Protein AF-A0A9D5ZH51-F1 (afdb_monomer)

Structure (mmCIF, N/CA/C/O backbone):
data_AF-A0A9D5ZH51-F1
#
_entry.id   AF-A0A9D5ZH51-F1
#
loop_
_atom_site.group_PDB
_atom_site.id
_atom_site.typ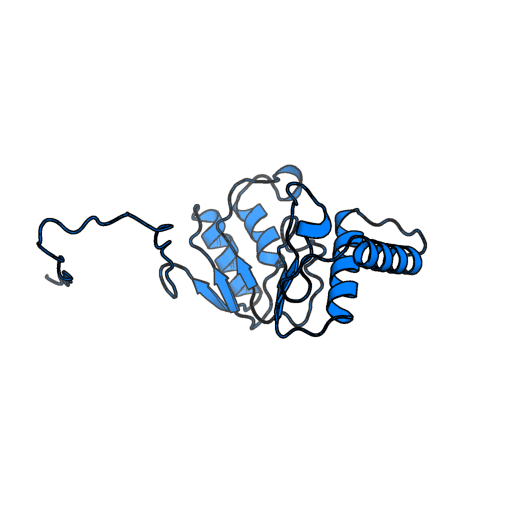e_symbol
_atom_site.label_atom_id
_atom_site.label_alt_id
_atom_site.label_comp_id
_atom_site.label_asym_id
_atom_site.label_entity_id
_atom_site.label_seq_id
_atom_site.pdbx_PDB_ins_code
_atom_site.Cartn_x
_atom_site.Cartn_y
_atom_site.Cartn_z
_atom_site.occupancy
_atom_site.B_iso_or_equiv
_atom_site.auth_seq_id
_atom_site.auth_comp_id
_atom_site.auth_asym_id
_atom_site.auth_atom_id
_atom_site.pdbx_PDB_model_num
ATOM 1 N N . LYS A 1 1 ? -20.151 -1.873 -1.556 1.00 90.62 1 LYS A N 1
ATOM 2 C CA . LYS A 1 1 ? -19.576 -1.154 -0.397 1.00 90.62 1 LYS A CA 1
ATOM 3 C C . LYS A 1 1 ? -18.064 -1.306 -0.439 1.00 90.62 1 LYS A C 1
ATOM 5 O O . LYS A 1 1 ? -17.601 -2.419 -0.639 1.00 90.62 1 LYS A O 1
ATOM 10 N N . VAL A 1 2 ? -17.312 -0.213 -0.293 1.00 96.62 2 VAL A N 1
ATOM 11 C CA . VAL A 1 2 ? -15.845 -0.222 -0.433 1.00 96.62 2 VAL A CA 1
ATOM 12 C C . VAL A 1 2 ? -15.197 0.451 0.772 1.00 96.62 2 VAL A C 1
ATOM 14 O O . VAL A 1 2 ? -15.629 1.531 1.185 1.00 96.62 2 VAL A O 1
ATOM 17 N N . HIS A 1 3 ? -14.172 -0.192 1.317 1.00 98.31 3 HIS A N 1
ATOM 18 C CA . HIS A 1 3 ? -13.245 0.396 2.273 1.00 98.31 3 HIS A CA 1
ATOM 19 C C . HIS A 1 3 ? -12.046 0.996 1.562 1.00 98.31 3 HIS A C 1
ATOM 21 O O . HIS A 1 3 ? -11.588 0.460 0.555 1.00 98.31 3 HIS A O 1
ATOM 27 N N . VAL A 1 4 ? -11.536 2.101 2.095 1.00 98.44 4 VAL A N 1
ATOM 28 C CA . VAL A 1 4 ? -10.349 2.759 1.551 1.00 98.44 4 VAL A CA 1
ATOM 29 C C . VAL A 1 4 ? -9.423 3.129 2.697 1.00 98.44 4 VAL A C 1
ATOM 31 O O . VAL A 1 4 ? -9.873 3.736 3.672 1.00 98.44 4 VAL A O 1
ATOM 34 N N . TYR A 1 5 ? -8.153 2.760 2.562 1.00 98.50 5 TYR A N 1
ATOM 35 C CA . TYR A 1 5 ? -7.058 3.251 3.384 1.00 98.50 5 TYR A CA 1
ATOM 36 C C . TYR A 1 5 ? -6.097 4.055 2.508 1.00 98.50 5 TYR A C 1
ATOM 38 O O . TYR A 1 5 ? -5.579 3.514 1.532 1.00 98.50 5 TYR A O 1
ATOM 46 N N . THR A 1 6 ? -5.906 5.334 2.830 1.00 97.25 6 THR A N 1
ATOM 47 C CA . THR A 1 6 ? -5.075 6.283 2.068 1.00 97.25 6 THR A CA 1
ATOM 48 C C . THR A 1 6 ? -4.144 7.075 2.975 1.00 97.25 6 THR A C 1
ATOM 50 O O . THR A 1 6 ? -4.416 7.248 4.168 1.00 97.25 6 THR A O 1
ATOM 53 N N . SER A 1 7 ? -3.056 7.608 2.423 1.00 94.00 7 SER A N 1
ATOM 54 C CA . SER A 1 7 ? -2.131 8.471 3.158 1.00 94.00 7 SER A CA 1
ATOM 55 C C . SER A 1 7 ? -1.363 9.442 2.247 1.00 94.00 7 SER A C 1
ATOM 57 O O . SER A 1 7 ? -1.106 9.103 1.103 1.00 94.00 7 SER A O 1
ATOM 59 N N . PRO A 1 8 ? -0.931 10.621 2.743 1.00 94.88 8 PRO A N 1
ATOM 60 C CA . PRO A 1 8 ? -1.254 11.205 4.044 1.00 94.88 8 PRO A CA 1
ATOM 61 C C . PRO A 1 8 ? -2.701 11.737 4.090 1.00 94.88 8 PRO A C 1
ATOM 63 O O . PRO A 1 8 ? -3.525 11.444 3.231 1.00 94.88 8 PRO A O 1
ATOM 66 N N . HIS A 1 9 ? -3.028 12.489 5.139 1.00 95.88 9 HIS A N 1
ATOM 67 C CA . HIS A 1 9 ? -4.254 13.290 5.220 1.00 95.88 9 HIS A CA 1
ATOM 68 C C . HIS A 1 9 ? -3.900 14.769 5.081 1.00 95.88 9 HIS A C 1
ATOM 70 O O . HIS A 1 9 ? -2.755 15.148 5.338 1.00 95.88 9 HIS A O 1
ATOM 76 N N . LEU A 1 10 ? -4.880 15.594 4.713 1.00 96.62 10 LEU A N 1
ATOM 77 C CA . LEU A 1 10 ? -4.705 17.038 4.575 1.00 96.62 10 LEU A CA 1
ATOM 78 C C . LEU A 1 10 ? -5.092 17.791 5.847 1.00 96.62 10 LEU A C 1
ATOM 80 O O . LEU A 1 10 ? -4.327 18.638 6.300 1.00 96.62 10 LEU A O 1
ATOM 84 N N . VAL A 1 11 ? -6.267 17.506 6.420 1.00 96.56 11 VAL A N 1
ATOM 85 C CA . VAL A 1 11 ? -6.798 18.266 7.567 1.00 96.56 11 VAL A CA 1
ATOM 86 C C . VAL A 1 11 ? -7.091 17.359 8.752 1.00 96.56 11 VAL A C 1
ATOM 88 O O . VAL A 1 11 ? -6.652 17.625 9.868 1.00 96.56 11 VAL A O 1
ATOM 91 N N . ARG A 1 12 ? -7.841 16.280 8.531 1.00 96.94 12 ARG A N 1
ATOM 92 C CA . ARG A 1 12 ? -8.277 15.352 9.575 1.00 96.94 12 ARG A CA 1
ATOM 93 C C . ARG A 1 12 ? -7.651 13.991 9.369 1.00 96.94 12 ARG A C 1
ATOM 95 O O . ARG A 1 12 ? -7.731 13.430 8.282 1.00 96.94 12 ARG A O 1
ATOM 102 N N . PHE A 1 13 ? -7.133 13.400 10.441 1.00 97.31 13 PHE A N 1
ATOM 103 C CA . PHE A 1 13 ? -6.570 12.052 10.388 1.00 97.31 13 PHE A CA 1
ATOM 104 C C . PHE A 1 13 ? -7.563 11.015 9.830 1.00 97.31 13 PHE A C 1
ATOM 106 O O . PHE A 1 13 ? -7.177 10.120 9.083 1.00 97.31 13 PHE A O 1
ATOM 113 N N . ASN A 1 14 ? -8.857 11.180 10.119 1.00 98.06 14 ASN A N 1
ATOM 114 C CA . ASN A 1 14 ? -9.940 10.320 9.640 1.00 98.06 14 ASN A CA 1
ATOM 115 C C . ASN A 1 14 ? -9.998 10.206 8.111 1.00 98.06 14 ASN A C 1
ATOM 117 O O . ASN A 1 14 ? -10.503 9.207 7.611 1.00 98.06 14 ASN A O 1
ATOM 121 N N . GLU A 1 15 ? -9.478 11.193 7.367 1.00 97.94 15 GLU A N 1
ATOM 122 C CA . GLU A 1 15 ? -9.383 11.151 5.899 1.00 97.94 15 GLU A CA 1
ATOM 123 C C . GLU A 1 15 ? -8.667 9.897 5.397 1.00 97.94 15 GLU A C 1
ATOM 125 O O . GLU A 1 15 ? -8.978 9.422 4.306 1.00 97.94 15 GLU A O 1
ATOM 130 N N . ARG A 1 16 ? -7.764 9.335 6.211 1.00 98.31 16 ARG A N 1
ATOM 131 C CA . ARG A 1 16 ? -7.037 8.108 5.895 1.00 98.31 16 ARG A CA 1
ATOM 132 C C . ARG A 1 16 ? -7.923 6.869 5.833 1.00 98.31 16 ARG A C 1
ATOM 134 O O . ARG A 1 16 ? -7.531 5.915 5.182 1.00 98.31 16 ARG A O 1
ATOM 141 N N . ILE A 1 17 ? -9.067 6.831 6.522 1.00 98.62 17 ILE A N 1
ATOM 142 C CA . ILE A 1 17 ? -9.855 5.601 6.702 1.00 98.62 17 ILE A CA 1
ATOM 143 C C . ILE A 1 17 ? -11.312 5.853 6.317 1.00 98.62 17 ILE A C 1
ATOM 145 O O . ILE A 1 17 ? -12.046 6.577 6.996 1.00 98.62 17 ILE A O 1
ATOM 149 N N . ARG A 1 18 ? -11.762 5.184 5.250 1.00 98.44 18 ARG A N 1
ATOM 150 C CA . ARG A 1 18 ? -13.167 5.169 4.831 1.00 98.44 18 ARG A CA 1
ATOM 151 C C . ARG A 1 18 ? -13.824 3.824 5.118 1.00 98.44 18 ARG A C 1
ATOM 153 O O . ARG A 1 18 ? -13.468 2.797 4.537 1.00 98.44 18 ARG A O 1
ATOM 160 N N . LEU A 1 19 ? -14.849 3.844 5.959 1.00 97.88 19 LEU A N 1
ATOM 161 C CA . LEU A 1 19 ? -15.751 2.736 6.233 1.00 97.88 19 LEU A CA 1
ATOM 162 C C . LEU A 1 19 ? -16.954 2.785 5.285 1.00 97.88 19 LEU A C 1
ATOM 164 O O . LEU A 1 19 ? -17.798 3.668 5.395 1.00 97.88 19 LEU A O 1
ATOM 168 N N . ALA A 1 20 ? -17.014 1.860 4.319 1.00 94.62 20 ALA A N 1
ATOM 169 C CA . ALA A 1 20 ? -18.084 1.782 3.324 1.00 94.62 20 ALA A CA 1
ATOM 170 C C . ALA A 1 20 ? -18.413 3.152 2.683 1.00 94.62 20 ALA A C 1
ATOM 172 O O . ALA A 1 20 ? -19.574 3.536 2.598 1.00 94.62 20 ALA A O 1
ATOM 173 N N . ALA A 1 21 ? -17.373 3.859 2.220 1.00 91.00 21 ALA A N 1
ATOM 174 C CA . ALA A 1 21 ? -17.381 5.220 1.655 1.00 91.00 21 ALA A CA 1
ATOM 175 C C . ALA A 1 21 ? -17.512 6.412 2.633 1.00 91.00 21 ALA A C 1
ATOM 177 O O . ALA A 1 21 ? -17.289 7.553 2.216 1.00 91.00 21 ALA A O 1
ATOM 178 N N . HIS A 1 22 ? -17.764 6.189 3.923 1.00 95.56 22 HIS A N 1
ATOM 179 C CA . HIS A 1 22 ? -17.831 7.249 4.938 1.00 95.56 22 HIS A CA 1
ATOM 180 C C . HIS A 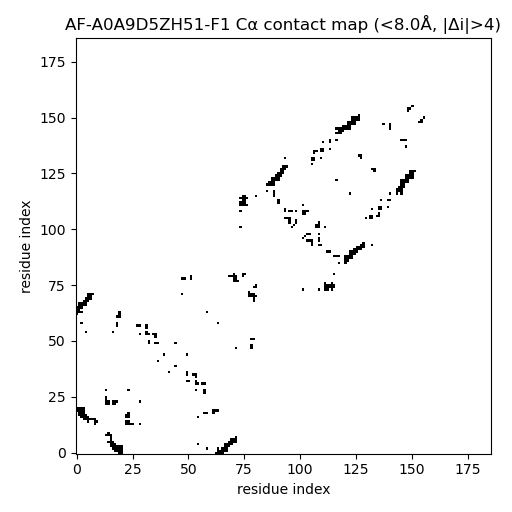1 22 ? -16.528 7.352 5.728 1.00 95.56 22 HIS A C 1
ATOM 182 O O . HIS A 1 22 ? -15.874 6.344 5.954 1.00 95.56 22 HIS A O 1
ATOM 188 N N . LEU A 1 23 ? -16.129 8.554 6.150 1.00 97.94 23 LEU A N 1
ATOM 189 C CA . LEU A 1 23 ? -14.971 8.696 7.041 1.00 97.94 23 LEU A CA 1
ATOM 190 C C . LEU A 1 23 ? -15.255 7.999 8.376 1.00 97.94 23 LEU A C 1
ATOM 192 O O . LEU A 1 23 ? -16.361 8.134 8.901 1.00 97.94 23 LEU A O 1
ATOM 196 N N . ILE A 1 24 ? -14.259 7.301 8.927 1.00 98.38 24 ILE A N 1
ATOM 197 C CA . ILE A 1 24 ? -14.332 6.793 10.302 1.00 98.38 24 ILE A CA 1
ATOM 198 C C . ILE A 1 24 ? -14.581 7.962 11.267 1.00 98.38 24 ILE A C 1
ATOM 200 O O . ILE A 1 24 ? -14.005 9.038 11.092 1.00 98.38 24 ILE A O 1
ATOM 204 N N . SER A 1 25 ? -15.436 7.797 12.276 1.00 98.31 25 SER A N 1
ATOM 205 C CA . SER A 1 25 ? -15.613 8.832 13.303 1.00 98.31 25 SER A CA 1
ATOM 206 C C . SER A 1 25 ? -14.434 8.868 14.280 1.00 98.31 25 SER A C 1
ATOM 208 O O . SER A 1 25 ? -13.698 7.892 14.420 1.00 98.31 25 SER A O 1
ATOM 210 N N . ASP A 1 26 ? -14.257 9.983 14.993 1.00 98.31 26 ASP A N 1
ATOM 211 C CA . ASP A 1 26 ? -13.190 10.109 15.998 1.00 98.31 26 ASP A CA 1
ATOM 212 C C . ASP A 1 26 ? -13.353 9.061 17.116 1.00 98.31 26 ASP A C 1
ATOM 214 O O . ASP A 1 26 ? -12.373 8.475 17.572 1.00 98.31 26 ASP A O 1
ATOM 218 N N . GLY A 1 27 ? -14.599 8.772 17.510 1.00 98.44 27 GLY A N 1
ATOM 219 C CA . GLY A 1 27 ? -14.911 7.759 18.519 1.00 98.44 27 GLY A CA 1
ATOM 220 C C . GLY A 1 27 ? -14.570 6.338 18.066 1.00 98.44 27 GLY A C 1
ATOM 221 O O . GLY A 1 27 ? -13.947 5.590 18.817 1.00 98.44 27 GLY A O 1
ATOM 222 N N . GLU A 1 28 ? -14.929 5.969 16.833 1.00 98.12 28 GLU A N 1
ATOM 223 C CA . GLU A 1 28 ? -14.577 4.660 16.266 1.00 98.12 28 GLU A CA 1
ATOM 224 C C . GLU A 1 28 ? -13.067 4.505 16.096 1.00 98.12 28 GLU A C 1
ATOM 226 O O . GLU A 1 28 ? -12.513 3.470 16.463 1.00 98.12 28 GLU A O 1
ATOM 231 N N . LEU A 1 29 ? -12.397 5.537 15.579 1.00 98.38 29 LEU A N 1
ATOM 232 C CA . LEU A 1 29 ? -10.950 5.540 15.404 1.00 98.38 29 LEU A CA 1
ATOM 233 C C . LEU A 1 29 ? -10.233 5.353 16.742 1.00 98.38 29 LEU A C 1
ATOM 235 O O . LEU A 1 29 ? -9.379 4.474 16.853 1.00 98.38 29 LEU A O 1
ATOM 239 N N . ASN A 1 30 ? -10.608 6.135 17.757 1.00 98.44 30 ASN A N 1
ATOM 240 C CA . ASN A 1 30 ? -10.030 6.021 19.091 1.00 98.44 30 ASN A CA 1
ATOM 241 C C . ASN A 1 30 ? -10.244 4.614 19.665 1.00 98.44 30 ASN A C 1
ATOM 243 O O . ASN A 1 30 ? -9.308 4.004 20.167 1.00 98.44 30 ASN A O 1
ATOM 247 N N . ALA A 1 31 ? -11.447 4.053 19.513 1.00 98.62 31 ALA A N 1
ATOM 248 C CA . ALA A 1 31 ? -11.736 2.699 19.971 1.00 98.62 31 ALA A CA 1
ATOM 249 C C . ALA A 1 31 ? -10.874 1.629 19.272 1.00 98.62 31 ALA A C 1
ATOM 251 O O . ALA A 1 31 ? -10.465 0.665 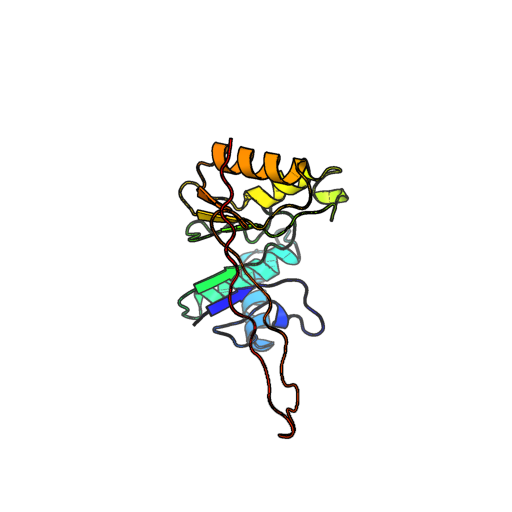19.922 1.00 98.62 31 ALA A O 1
ATOM 252 N N . MET A 1 32 ? -10.594 1.768 17.969 1.00 98.69 32 MET A N 1
ATOM 253 C CA . MET A 1 32 ? -9.717 0.828 17.259 1.00 98.69 32 MET A CA 1
ATOM 254 C C . MET A 1 32 ? -8.260 0.976 17.697 1.00 98.69 32 MET A C 1
ATOM 256 O O . MET A 1 32 ? -7.612 -0.033 17.957 1.00 98.69 32 MET A O 1
ATOM 260 N N . LEU A 1 33 ? -7.765 2.211 17.824 1.00 98.38 33 LEU A N 1
ATOM 261 C CA . LEU A 1 33 ? -6.401 2.481 18.283 1.00 98.38 33 LEU A CA 1
ATOM 262 C C . LEU A 1 33 ? -6.170 1.927 19.688 1.00 98.38 33 LEU A C 1
ATOM 264 O O . LEU A 1 33 ? -5.236 1.157 19.879 1.00 98.38 33 LEU A O 1
ATOM 268 N N . THR A 1 34 ? -7.068 2.211 20.637 1.00 98.38 34 THR A N 1
ATOM 269 C CA . THR A 1 34 ? -6.978 1.667 21.999 1.00 98.38 34 THR A CA 1
ATOM 270 C C . THR A 1 34 ? -6.968 0.139 21.995 1.00 98.38 34 THR A C 1
ATOM 272 O O . THR A 1 34 ? -6.188 -0.477 22.717 1.00 98.38 34 THR A O 1
ATOM 275 N N . ALA A 1 35 ? -7.803 -0.502 21.171 1.00 98.62 35 ALA A N 1
ATOM 276 C CA . ALA A 1 35 ? -7.808 -1.959 21.066 1.00 98.62 35 ALA A CA 1
ATOM 277 C C . ALA A 1 35 ? -6.478 -2.509 20.518 1.00 98.62 35 ALA A C 1
ATOM 279 O O . ALA A 1 35 ? -5.983 -3.515 21.026 1.00 98.62 35 ALA A O 1
ATOM 280 N N . CYS A 1 36 ? -5.891 -1.853 19.515 1.00 98.44 36 CYS A N 1
ATOM 281 C CA . CYS A 1 36 ? -4.597 -2.236 18.957 1.00 98.44 36 CYS A CA 1
ATOM 282 C C . CYS A 1 36 ? -3.444 -2.000 19.945 1.00 98.44 36 CYS A C 1
ATOM 284 O O . CYS A 1 36 ? -2.599 -2.875 20.088 1.00 98.44 36 CYS A O 1
ATOM 286 N N . GLU A 1 37 ? -3.426 -0.879 20.668 1.00 97.69 37 GLU A N 1
ATOM 287 C CA . GLU A 1 37 ? -2.414 -0.588 21.694 1.00 97.69 37 GLU A CA 1
ATOM 288 C C . GLU A 1 37 ? -2.438 -1.622 22.823 1.00 97.69 37 GLU A C 1
ATOM 290 O O . GLU A 1 37 ? -1.391 -2.138 23.216 1.00 97.69 37 GLU A O 1
ATOM 295 N N . LEU A 1 38 ? -3.635 -1.980 23.302 1.00 98.31 38 LEU A N 1
ATOM 296 C CA . LEU A 1 38 ? -3.806 -3.028 24.310 1.00 98.31 38 LEU A CA 1
ATOM 297 C C . LEU A 1 38 ? -3.304 -4.387 23.807 1.00 98.31 38 LEU A C 1
ATOM 299 O O . LEU A 1 38 ? -2.643 -5.109 24.552 1.00 98.31 38 LEU A O 1
ATOM 303 N N . ALA A 1 39 ? -3.592 -4.732 22.549 1.00 98.25 39 ALA A N 1
ATOM 304 C CA . ALA A 1 39 ? -3.116 -5.972 21.938 1.00 98.25 39 ALA A CA 1
ATOM 305 C C . ALA A 1 39 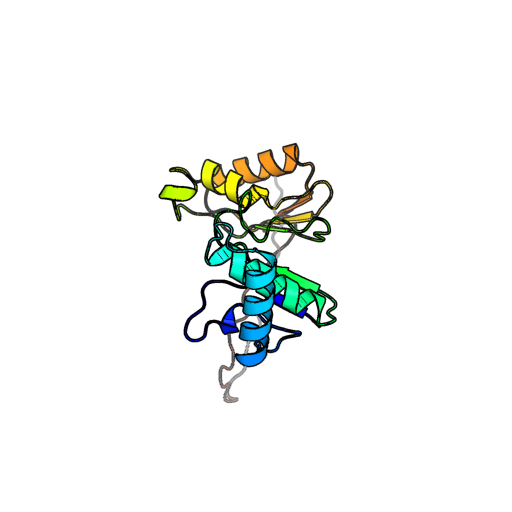? -1.594 -5.982 21.709 1.00 98.25 39 ALA A C 1
ATOM 307 O O . ALA A 1 39 ? -0.984 -7.045 21.765 1.00 98.25 39 ALA A O 1
ATOM 308 N N . ASN A 1 40 ? -0.988 -4.814 21.483 1.00 98.06 40 ASN A N 1
ATOM 309 C CA . ASN A 1 40 ? 0.446 -4.648 21.246 1.00 98.06 40 ASN A CA 1
ATOM 310 C C . ASN A 1 40 ? 1.295 -4.704 22.534 1.00 98.06 40 ASN A C 1
ATOM 312 O O . ASN A 1 40 ? 2.512 -4.799 22.458 1.00 98.06 40 ASN A O 1
ATOM 316 N N . GLN A 1 41 ? 0.678 -4.638 23.722 1.00 97.50 41 GLN A N 1
ATOM 317 C CA . GLN A 1 41 ? 1.332 -4.857 25.028 1.00 97.50 41 GLN A CA 1
ATOM 318 C C . GLN A 1 41 ? 2.583 -3.995 25.308 1.00 97.50 41 GLN A C 1
ATOM 320 O O . GLN A 1 41 ? 3.431 -4.365 26.115 1.00 97.50 41 GLN A O 1
ATOM 325 N N . GLY A 1 42 ? 2.679 -2.815 24.691 1.00 94.12 42 GLY A N 1
ATOM 326 C CA . GLY A 1 42 ? 3.813 -1.902 24.870 1.00 94.12 42 GLY A CA 1
ATOM 327 C C . GLY A 1 42 ? 5.057 -2.239 24.041 1.00 94.12 42 GLY A C 1
ATOM 328 O O . GLY A 1 42 ? 6.077 -1.572 24.211 1.00 94.12 42 GLY A O 1
ATOM 329 N N . GLU A 1 43 ? 4.982 -3.218 23.136 1.00 97.94 43 GLU A N 1
ATOM 330 C CA . GLU A 1 43 ? 6.053 -3.492 22.175 1.00 97.94 43 GLU A CA 1
ATOM 331 C C . GLU A 1 43 ? 6.296 -2.284 21.248 1.00 97.94 43 GLU A C 1
ATOM 333 O O . GLU A 1 43 ? 5.362 -1.526 20.953 1.00 97.94 43 GLU A O 1
ATOM 338 N N . PRO A 1 44 ? 7.530 -2.071 20.756 1.00 97.81 44 PRO A N 1
ATOM 339 C CA . PRO A 1 44 ? 7.808 -1.001 19.808 1.00 97.81 44 PRO A CA 1
ATOM 340 C C . PRO A 1 44 ? 6.949 -1.134 18.548 1.00 97.81 44 PRO A C 1
ATOM 342 O O . PRO A 1 44 ? 6.996 -2.146 17.855 1.00 97.81 44 PRO A O 1
ATOM 345 N N . ILE A 1 45 ? 6.194 -0.084 18.233 1.00 97.62 45 ILE A N 1
ATOM 346 C CA . ILE A 1 45 ? 5.381 -0.003 17.021 1.00 97.62 45 ILE A CA 1
ATOM 347 C C . ILE A 1 45 ? 5.433 1.416 16.469 1.00 97.62 45 ILE A C 1
ATOM 349 O O . ILE A 1 45 ? 5.373 2.401 17.212 1.00 97.62 45 ILE A O 1
ATOM 353 N N . THR A 1 46 ? 5.581 1.547 15.157 1.00 97.19 46 THR A N 1
ATOM 354 C CA . THR A 1 46 ? 5.595 2.856 14.509 1.00 97.19 46 THR A CA 1
ATOM 355 C C . THR A 1 46 ? 4.187 3.430 14.407 1.00 97.19 46 THR A C 1
ATOM 357 O O . THR A 1 46 ? 3.179 2.720 14.412 1.00 97.19 46 THR A O 1
ATOM 360 N N . PHE A 1 47 ? 4.114 4.749 14.220 1.00 96.06 47 PHE A N 1
ATOM 361 C CA . PHE A 1 47 ? 2.856 5.437 13.943 1.00 96.06 47 PHE A CA 1
ATOM 362 C C . PHE A 1 47 ? 2.111 4.840 12.738 1.00 96.06 47 PHE A C 1
ATOM 364 O O . PHE A 1 47 ? 0.887 4.715 12.762 1.00 96.06 47 PHE A O 1
ATOM 371 N N . PHE A 1 48 ? 2.828 4.465 11.675 1.00 96.69 48 PHE A N 1
ATOM 372 C CA . PHE A 1 48 ? 2.196 3.914 10.477 1.00 96.69 48 PHE A CA 1
ATOM 373 C C . PHE A 1 48 ? 1.687 2.484 10.696 1.00 96.69 48 PHE A C 1
ATOM 375 O O . PHE A 1 48 ? 0.591 2.152 10.249 1.00 96.69 48 PHE A O 1
ATOM 382 N N . GLU A 1 49 ? 2.419 1.653 11.437 1.00 98.12 49 GLU A N 1
ATOM 383 C CA . GLU A 1 49 ? 1.997 0.282 11.746 1.00 98.12 49 GLU A CA 1
ATOM 384 C C . GLU A 1 49 ? 0.752 0.256 12.638 1.00 98.12 49 GLU A C 1
ATOM 386 O O . GLU A 1 49 ? -0.231 -0.395 12.282 1.00 98.12 49 GLU A O 1
ATOM 391 N N . ILE A 1 50 ? 0.735 1.012 13.746 1.00 98.00 50 ILE A N 1
ATOM 392 C CA . ILE A 1 50 ? -0.414 1.008 14.669 1.00 98.00 50 ILE A CA 1
ATOM 393 C C . ILE A 1 50 ? -1.681 1.559 14.001 1.00 98.00 50 ILE A C 1
ATOM 395 O O . ILE A 1 50 ? -2.781 1.046 14.210 1.00 98.00 50 ILE A O 1
ATOM 399 N N . THR A 1 51 ? -1.540 2.570 13.140 1.00 97.75 51 THR A N 1
ATOM 400 C CA . THR A 1 51 ? -2.680 3.157 12.422 1.00 97.75 51 THR A CA 1
ATOM 401 C C . THR A 1 51 ? -3.196 2.250 11.308 1.00 97.75 51 THR A C 1
ATOM 403 O O . THR A 1 51 ? -4.411 2.148 11.123 1.00 97.75 51 THR A O 1
ATOM 406 N N . THR A 1 52 ? -2.308 1.525 10.625 1.00 98.44 52 THR A N 1
ATOM 407 C CA . THR A 1 52 ? -2.685 0.499 9.641 1.00 98.44 52 THR A CA 1
ATOM 408 C C . THR A 1 52 ? -3.410 -0.666 10.319 1.00 98.44 52 THR A 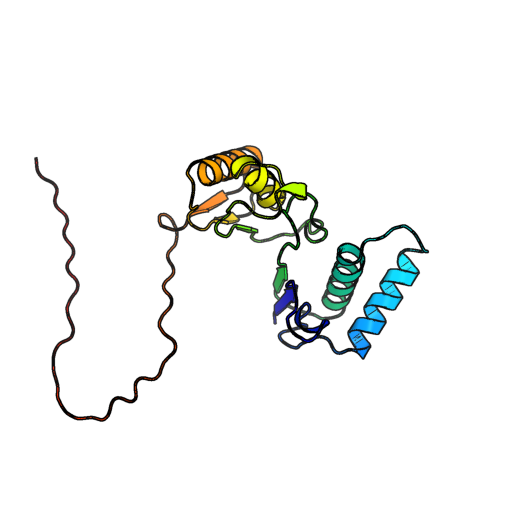C 1
ATOM 410 O O . THR A 1 52 ? -4.470 -1.089 9.852 1.00 98.44 52 THR A O 1
ATOM 413 N N . ALA A 1 53 ? -2.919 -1.127 11.475 1.00 98.44 53 ALA A N 1
ATOM 414 C CA . ALA A 1 53 ? -3.587 -2.151 12.277 1.00 98.44 53 ALA A CA 1
ATOM 415 C C . ALA A 1 53 ? -4.992 -1.706 12.720 1.00 98.44 53 ALA A C 1
ATOM 417 O O . ALA A 1 53 ? -5.956 -2.461 12.575 1.00 98.44 53 ALA A O 1
ATOM 418 N N . ALA A 1 54 ? -5.137 -0.459 13.183 1.00 98.56 54 ALA A N 1
ATOM 419 C CA . ALA A 1 54 ? -6.432 0.105 13.554 1.00 98.56 54 ALA A CA 1
ATOM 420 C C . ALA A 1 54 ? -7.399 0.190 12.360 1.00 98.56 54 ALA A C 1
ATOM 422 O O . ALA A 1 54 ? -8.583 -0.124 12.509 1.00 98.56 54 ALA A O 1
ATOM 423 N N . ALA A 1 55 ? -6.913 0.552 11.166 1.00 98.50 55 ALA A N 1
ATOM 424 C CA . ALA A 1 55 ? -7.716 0.554 9.944 1.00 98.50 55 ALA A CA 1
ATOM 425 C C . ALA A 1 55 ? -8.213 -0.857 9.588 1.00 98.50 55 ALA A C 1
ATOM 427 O O . ALA A 1 55 ? -9.402 -1.046 9.333 1.00 98.50 55 ALA A O 1
ATOM 428 N N . PHE A 1 56 ? -7.340 -1.867 9.642 1.00 98.38 56 PHE A N 1
ATOM 429 C CA . PHE A 1 56 ? -7.720 -3.261 9.388 1.00 98.38 56 PHE A CA 1
ATOM 430 C C . PHE A 1 56 ? -8.714 -3.794 10.416 1.00 98.38 56 PHE A C 1
ATOM 432 O O . PHE A 1 56 ? -9.681 -4.467 10.047 1.00 98.38 56 PHE A O 1
ATOM 439 N N . LEU A 1 57 ? -8.543 -3.444 11.692 1.00 98.44 57 LEU A N 1
ATOM 440 C CA . LEU A 1 57 ? -9.508 -3.795 12.726 1.00 98.44 57 LEU A CA 1
ATOM 441 C C . LEU A 1 57 ? -10.871 -3.146 12.447 1.00 98.44 57 LEU A C 1
ATOM 443 O O . LEU A 1 57 ? -11.895 -3.827 12.524 1.00 98.44 57 LEU A O 1
ATOM 447 N N . ALA A 1 58 ? -10.895 -1.874 12.040 1.00 98.50 58 ALA A N 1
ATOM 448 C CA . ALA A 1 58 ? -12.123 -1.191 11.643 1.00 98.50 58 ALA A CA 1
ATOM 449 C C . ALA A 1 58 ? -12.804 -1.890 10.454 1.00 98.50 58 ALA A C 1
ATOM 451 O O . ALA A 1 58 ? -14.011 -2.131 10.493 1.00 98.50 58 ALA A O 1
ATOM 452 N N . PHE A 1 59 ? -12.041 -2.255 9.419 1.00 98.19 59 PHE A N 1
ATOM 453 C CA . PHE A 1 59 ? -12.559 -2.953 8.239 1.00 98.19 59 PHE A CA 1
ATOM 454 C C . PHE A 1 59 ? -13.098 -4.341 8.584 1.00 98.19 59 PHE A C 1
ATOM 456 O O . PHE A 1 59 ? -14.175 -4.700 8.133 1.00 98.19 59 PHE A O 1
ATOM 463 N N . SER A 1 60 ? -12.422 -5.110 9.439 1.00 96.94 60 SER A N 1
ATOM 464 C CA . SER A 1 60 ? -12.909 -6.445 9.824 1.00 96.94 60 SER A CA 1
ATOM 465 C C . SER A 1 60 ? -14.236 -6.411 10.595 1.00 96.94 60 SER A C 1
ATOM 467 O O . SER A 1 60 ? -15.014 -7.360 10.529 1.00 96.94 60 SER A O 1
ATOM 469 N N . ARG A 1 61 ? -14.527 -5.305 11.292 1.00 97.12 61 ARG A N 1
ATOM 470 C CA . ARG A 1 61 ? -15.786 -5.087 12.024 1.00 97.12 61 ARG A CA 1
ATOM 471 C C . ARG A 1 61 ? -16.916 -4.535 11.152 1.00 97.12 61 ARG A C 1
ATOM 473 O O . ARG A 1 61 ? -18.051 -4.463 11.618 1.00 97.12 61 ARG A O 1
ATOM 480 N N . ASN A 1 62 ? -16.632 -4.156 9.906 1.00 96.25 62 ASN A N 1
ATOM 481 C CA . ASN A 1 62 ? -17.584 -3.520 9.003 1.00 96.25 62 ASN A CA 1
ATOM 482 C C . ASN A 1 62 ? -17.651 -4.279 7.665 1.00 96.25 62 ASN A C 1
ATOM 484 O O . ASN A 1 62 ? -16.686 -4.288 6.914 1.00 96.25 62 ASN A O 1
ATOM 488 N N . PRO A 1 63 ? -18.785 -4.903 7.305 1.00 94.81 63 PRO A N 1
ATOM 489 C CA . PRO A 1 63 ? -18.882 -5.628 6.040 1.00 94.81 63 PRO A CA 1
ATOM 490 C C . PRO A 1 63 ? -18.747 -4.724 4.801 1.00 94.81 63 PRO A C 1
ATOM 492 O O . PRO A 1 63 ? -19.488 -3.745 4.642 1.00 94.81 63 PRO A O 1
ATOM 495 N N . ALA A 1 64 ? -17.872 -5.114 3.871 1.00 96.06 64 ALA A N 1
ATOM 496 C CA . ALA A 1 64 ? -17.714 -4.496 2.556 1.00 96.06 64 ALA A CA 1
ATOM 497 C C . ALA A 1 64 ? -17.360 -5.530 1.477 1.00 96.06 64 ALA A C 1
ATOM 499 O O . ALA A 1 64 ? -16.900 -6.627 1.777 1.00 96.06 64 ALA A O 1
ATOM 500 N N . ASP A 1 65 ? -17.561 -5.149 0.215 1.00 96.00 65 ASP A N 1
ATOM 501 C CA . ASP A 1 65 ? -17.292 -6.000 -0.949 1.00 96.00 65 ASP A CA 1
ATOM 502 C C . ASP A 1 65 ? -15.831 -5.891 -1.417 1.00 96.00 65 ASP A C 1
ATOM 504 O O . ASP A 1 65 ? -15.310 -6.798 -2.061 1.00 96.00 65 ASP A O 1
ATOM 508 N N . LEU A 1 66 ? -15.171 -4.765 -1.120 1.00 95.94 66 LEU A N 1
ATOM 509 C CA . LEU A 1 66 ? -13.802 -4.470 -1.541 1.00 95.94 66 LEU A CA 1
ATOM 510 C C . LEU A 1 66 ? -13.083 -3.611 -0.496 1.00 95.94 66 LEU A C 1
ATOM 512 O O . LEU A 1 66 ? -13.695 -2.749 0.139 1.00 95.94 66 LEU A O 1
ATOM 516 N N . VAL A 1 67 ? -11.769 -3.793 -0.398 1.00 97.62 67 VAL A N 1
ATOM 517 C CA . VAL A 1 67 ? -10.850 -2.894 0.305 1.00 97.62 67 VAL A CA 1
ATOM 518 C C . VAL A 1 67 ? -9.814 -2.383 -0.697 1.00 97.62 67 VAL A C 1
ATOM 520 O O . VAL A 1 67 ? -9.263 -3.168 -1.466 1.00 97.62 67 VAL A O 1
ATOM 523 N N . ILE A 1 68 ? -9.558 -1.077 -0.689 1.00 97.94 68 ILE A N 1
ATOM 524 C CA . ILE A 1 68 ? -8.474 -0.431 -1.431 1.00 97.94 68 ILE A CA 1
ATOM 525 C C . ILE A 1 68 ? -7.444 0.046 -0.412 1.00 97.94 68 ILE A C 1
ATOM 527 O O . ILE A 1 68 ? -7.793 0.789 0.505 1.00 97.94 68 ILE A O 1
ATOM 531 N N . LEU A 1 69 ? -6.197 -0.390 -0.573 1.00 98.25 69 LEU A N 1
ATOM 532 C CA . LEU A 1 69 ? -5.089 -0.045 0.311 1.00 98.25 69 LEU A CA 1
ATOM 533 C C . LEU A 1 69 ? -4.025 0.700 -0.487 1.00 98.25 69 LEU A C 1
ATOM 535 O O . LEU A 1 69 ? -3.466 0.156 -1.438 1.00 98.25 69 LEU A O 1
ATOM 539 N N . GLU A 1 70 ? -3.763 1.940 -0.102 1.00 98.00 70 GLU A N 1
ATOM 540 C CA . GLU A 1 70 ? -2.602 2.691 -0.557 1.00 98.00 70 GLU A CA 1
ATOM 541 C C . GLU A 1 70 ? -1.396 2.335 0.318 1.00 98.00 70 GLU A C 1
ATOM 543 O O . GLU A 1 70 ? -1.464 2.430 1.545 1.00 98.00 70 GLU A O 1
ATOM 548 N N . THR A 1 71 ? -0.292 1.931 -0.309 1.00 96.94 71 THR A N 1
ATOM 549 C CA . THR A 1 71 ? 0.992 1.748 0.380 1.00 96.94 71 THR A CA 1
ATOM 550 C C . THR A 1 71 ? 1.496 3.085 0.911 1.00 96.94 71 THR A C 1
ATOM 552 O O . THR A 1 71 ? 1.484 4.065 0.166 1.00 96.94 71 THR A O 1
ATOM 555 N N . GLY A 1 72 ? 2.004 3.126 2.141 1.00 92.94 72 GLY A N 1
ATOM 556 C CA . GLY A 1 72 ? 2.576 4.343 2.716 1.00 92.94 72 GLY A CA 1
ATOM 557 C C . GLY A 1 72 ? 3.948 4.672 2.136 1.00 92.94 72 GLY A C 1
ATOM 558 O O . GLY A 1 72 ? 4.149 5.753 1.586 1.00 92.94 72 GLY A O 1
ATOM 559 N N . LEU A 1 73 ? 4.898 3.740 2.239 1.00 91.62 73 LEU A N 1
ATOM 560 C CA . LEU A 1 73 ? 6.266 3.923 1.759 1.00 91.62 73 LEU A CA 1
ATOM 561 C C . LEU A 1 73 ? 6.823 2.639 1.136 1.00 91.62 73 LEU A C 1
ATOM 563 O O . LEU A 1 73 ? 6.841 1.576 1.748 1.00 91.62 73 LEU A O 1
ATOM 567 N N . GLY A 1 74 ? 7.336 2.757 -0.090 1.00 93.94 74 GLY A N 1
ATOM 568 C CA . GLY A 1 74 ? 7.835 1.603 -0.837 1.00 93.94 74 GLY A CA 1
ATOM 569 C C . GLY A 1 74 ? 6.699 0.637 -1.172 1.00 93.94 74 GLY A C 1
ATOM 570 O O . GLY A 1 74 ? 5.773 1.008 -1.890 1.00 93.94 74 GLY A O 1
ATOM 571 N N . GLY A 1 75 ? 6.798 -0.594 -0.676 1.00 96.19 75 GLY A N 1
ATOM 572 C CA . GLY A 1 75 ? 5.793 -1.638 -0.869 1.00 96.19 75 GLY A CA 1
ATOM 573 C C . GLY A 1 75 ? 6.175 -2.941 -0.173 1.00 96.19 75 GLY A C 1
ATOM 574 O O . GLY A 1 75 ? 5.403 -3.471 0.615 1.00 96.19 75 GLY A O 1
ATOM 575 N N . ARG A 1 76 ? 7.403 -3.427 -0.394 1.00 96.56 76 ARG A N 1
ATOM 576 C CA . ARG A 1 76 ? 7.922 -4.699 0.137 1.00 96.56 76 ARG A CA 1
ATOM 577 C C . ARG A 1 76 ? 7.793 -4.816 1.654 1.00 96.56 76 ARG A C 1
ATOM 579 O O . ARG A 1 76 ? 7.306 -5.837 2.129 1.00 96.56 76 ARG A O 1
ATOM 586 N N . LEU A 1 77 ? 8.211 -3.781 2.379 1.00 96.25 77 LEU A N 1
ATOM 587 C CA . LEU A 1 77 ? 8.192 -3.716 3.845 1.00 96.25 77 LEU A CA 1
ATOM 588 C C . LEU A 1 77 ? 7.109 -2.773 4.388 1.00 96.25 77 LEU A C 1
ATOM 590 O O . LEU A 1 77 ? 7.156 -2.380 5.549 1.00 96.25 77 LEU A O 1
ATOM 594 N N . ASP A 1 78 ? 6.151 -2.379 3.551 1.00 97.38 78 ASP A N 1
ATOM 595 C CA . ASP A 1 78 ? 5.072 -1.500 3.981 1.00 97.38 78 ASP A CA 1
ATOM 596 C C . ASP A 1 78 ? 4.088 -2.253 4.891 1.00 97.38 78 ASP A C 1
ATOM 598 O O . ASP A 1 78 ? 3.754 -3.411 4.629 1.00 97.38 78 ASP A O 1
ATOM 602 N N . ALA A 1 79 ? 3.571 -1.593 5.933 1.00 97.56 79 ALA A N 1
ATOM 603 C CA . ALA A 1 79 ? 2.628 -2.203 6.877 1.00 97.56 79 ALA A CA 1
ATOM 604 C C . ALA A 1 79 ? 1.343 -2.720 6.201 1.00 97.56 79 ALA A C 1
ATOM 606 O O . ALA A 1 79 ? 0.680 -3.619 6.718 1.00 97.56 79 ALA A O 1
ATOM 607 N N . THR A 1 80 ? 0.985 -2.186 5.027 1.00 97.81 80 THR A N 1
ATOM 608 C CA . THR A 1 80 ? -0.164 -2.667 4.251 1.00 97.81 80 THR A CA 1
ATOM 609 C C . THR A 1 80 ? 0.100 -3.994 3.532 1.00 97.81 80 THR A C 1
ATOM 611 O O . THR A 1 80 ? -0.846 -4.700 3.179 1.00 97.81 80 THR A O 1
ATOM 614 N N . ASN A 1 81 ? 1.366 -4.389 3.358 1.00 97.62 81 ASN A N 1
ATOM 615 C CA . ASN A 1 81 ? 1.776 -5.551 2.567 1.00 97.62 81 ASN A CA 1
ATOM 616 C C . ASN A 1 81 ? 1.611 -6.902 3.294 1.00 97.62 81 ASN A C 1
ATOM 618 O O . ASN A 1 81 ? 2.149 -7.914 2.852 1.00 97.62 81 ASN A O 1
ATOM 622 N N . VAL A 1 82 ? 0.842 -6.942 4.383 1.00 96.62 82 VAL A N 1
ATOM 623 C CA . VAL A 1 82 ? 0.553 -8.156 5.170 1.00 96.62 82 VAL A CA 1
ATOM 624 C C . VAL A 1 82 ? -0.684 -8.921 4.682 1.00 96.62 82 VAL A C 1
ATOM 626 O O . VAL A 1 82 ? -0.994 -9.996 5.187 1.00 96.62 82 VAL A O 1
ATOM 629 N N . ILE A 1 83 ? -1.419 -8.382 3.702 1.00 94.81 83 ILE A N 1
ATOM 630 C CA . ILE A 1 83 ? -2.631 -9.019 3.176 1.00 94.81 83 ILE A CA 1
ATOM 631 C C . ILE A 1 83 ? -2.265 -10.153 2.207 1.00 94.81 83 ILE A C 1
ATOM 633 O O . ILE A 1 83 ? -1.647 -9.934 1.159 1.00 94.81 83 ILE A O 1
ATOM 637 N N . GLU A 1 84 ? -2.677 -11.374 2.557 1.00 89.25 84 GLU A N 1
ATOM 638 C CA . GLU A 1 84 ? -2.430 -12.585 1.762 1.00 89.25 84 GLU A CA 1
ATOM 639 C C . GLU A 1 84 ? -3.401 -12.711 0.579 1.00 89.25 84 GLU A C 1
ATOM 641 O O . GLU A 1 84 ? -2.993 -12.981 -0.549 1.00 89.25 84 GLU A O 1
ATOM 646 N N . ASN A 1 85 ? -4.693 -12.453 0.810 1.00 91.25 85 ASN A N 1
ATOM 647 C CA . ASN A 1 85 ? -5.768 -12.653 -0.172 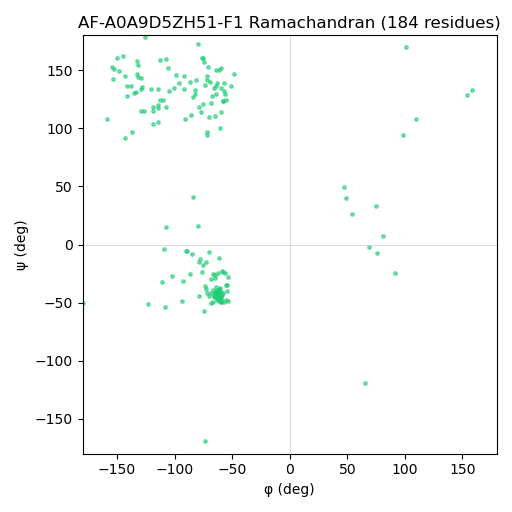1.00 91.25 85 ASN A CA 1
ATOM 648 C C . ASN A 1 85 ? -5.950 -11.469 -1.141 1.00 91.25 85 ASN A C 1
ATOM 650 O O . ASN A 1 85 ? -7.072 -11.075 -1.474 1.00 91.25 85 ASN A O 1
ATOM 654 N N . THR A 1 86 ? -4.846 -10.891 -1.611 1.00 96.62 86 THR A N 1
ATOM 655 C CA . THR A 1 86 ? -4.855 -9.774 -2.562 1.00 96.62 86 THR A CA 1
ATOM 656 C C . THR A 1 86 ? -5.376 -10.227 -3.925 1.00 96.62 86 THR A C 1
ATOM 658 O O . THR A 1 86 ? -4.910 -11.208 -4.499 1.00 96.62 86 THR A O 1
ATOM 661 N N . ARG A 1 87 ? -6.370 -9.506 -4.459 1.00 97.44 87 ARG A N 1
ATOM 662 C CA . ARG A 1 87 ? -7.042 -9.860 -5.724 1.00 97.44 87 ARG A CA 1
ATOM 663 C C . ARG A 1 87 ? -6.435 -9.185 -6.949 1.00 97.44 87 ARG A C 1
ATOM 665 O O . ARG A 1 87 ? -6.498 -9.754 -8.035 1.00 97.44 87 ARG A O 1
ATOM 672 N N . VAL A 1 88 ? -5.898 -7.980 -6.770 1.00 98.06 88 VAL A N 1
ATOM 673 C CA . VAL A 1 88 ? -5.276 -7.140 -7.801 1.00 98.06 88 VAL A CA 1
ATOM 674 C C . VAL A 1 88 ? -4.254 -6.239 -7.110 1.00 98.06 88 VAL A C 1
ATOM 676 O O . VAL A 1 88 ? -4.522 -5.755 -6.011 1.00 98.06 88 VAL A O 1
ATOM 679 N N . THR A 1 89 ? -3.117 -5.988 -7.753 1.00 98.50 89 THR A N 1
ATOM 680 C CA . THR A 1 89 ? -2.159 -4.945 -7.350 1.00 98.50 89 THR A CA 1
ATOM 681 C C . THR A 1 89 ? -2.115 -3.841 -8.399 1.00 98.50 89 THR A C 1
ATOM 683 O O . THR A 1 89 ? -2.485 -4.064 -9.553 1.00 98.50 89 THR A O 1
ATOM 686 N N . ALA A 1 90 ? -1.660 -2.648 -8.026 1.00 98.25 90 ALA A N 1
ATOM 687 C CA . ALA A 1 90 ? -1.485 -1.553 -8.971 1.00 98.25 90 ALA A CA 1
ATOM 688 C C . ALA A 1 90 ? -0.169 -0.815 -8.715 1.00 98.25 90 ALA A C 1
ATOM 690 O O . ALA A 1 90 ? 0.160 -0.526 -7.569 1.00 98.25 90 ALA A O 1
ATOM 691 N N . ILE A 1 91 ? 0.563 -0.506 -9.785 1.00 98.12 91 ILE A N 1
ATOM 692 C CA . ILE A 1 91 ? 1.780 0.308 -9.746 1.00 98.12 91 ILE A CA 1
ATOM 693 C C . ILE A 1 91 ? 1.549 1.550 -10.603 1.00 98.12 91 ILE A C 1
ATOM 695 O O . ILE A 1 91 ? 1.364 1.467 -11.820 1.00 98.12 91 ILE A O 1
ATOM 699 N N . THR A 1 92 ? 1.551 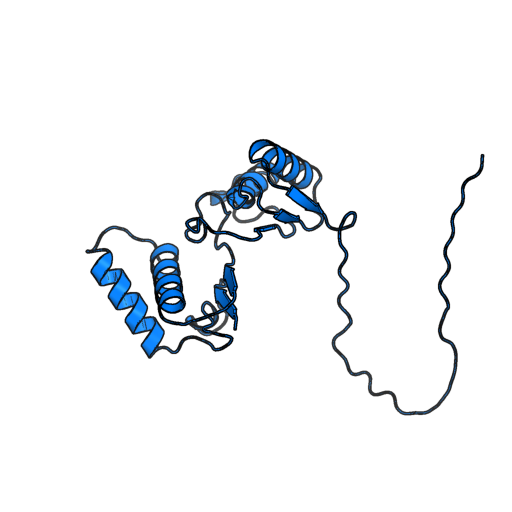2.705 -9.947 1.00 96.00 92 THR A N 1
ATOM 700 C CA . THR A 1 92 ? 1.505 4.026 -10.579 1.00 96.00 92 THR A CA 1
ATOM 701 C C . THR A 1 92 ? 2.900 4.429 -11.086 1.00 96.00 92 THR A C 1
ATOM 703 O O . THR A 1 92 ? 3.873 3.702 -10.856 1.00 96.00 92 THR A O 1
ATOM 706 N N . PRO A 1 93 ? 3.045 5.538 -11.836 1.00 95.44 93 PRO A N 1
ATOM 707 C CA . PRO A 1 93 ? 4.357 5.999 -12.284 1.00 95.44 93 PRO A CA 1
ATOM 708 C C . PRO A 1 93 ? 5.317 6.223 -11.107 1.00 95.44 93 PRO A C 1
ATOM 710 O O . PRO A 1 93 ? 4.979 6.915 -10.148 1.00 95.44 93 PRO A O 1
ATOM 713 N N . VAL A 1 94 ? 6.520 5.650 -11.191 1.00 93.00 94 VAL A N 1
ATOM 714 C CA . VAL A 1 94 ? 7.557 5.753 -10.154 1.00 93.00 94 VAL A CA 1
ATOM 715 C C . VAL A 1 94 ? 8.655 6.724 -10.582 1.00 93.00 94 VAL A C 1
ATOM 717 O O . VAL A 1 94 ? 9.195 6.633 -11.687 1.00 93.00 94 VAL A O 1
ATOM 720 N N . SER A 1 95 ? 9.020 7.628 -9.676 1.00 89.31 95 SER A N 1
ATOM 721 C CA . SER A 1 95 ? 10.129 8.575 -9.811 1.00 89.31 95 SER A CA 1
ATOM 722 C C . SER A 1 95 ? 11.095 8.467 -8.629 1.00 89.31 95 SER A C 1
ATOM 724 O O . SER A 1 95 ? 10.880 7.676 -7.711 1.00 89.31 95 SER A O 1
ATOM 726 N N . LEU A 1 96 ? 12.167 9.265 -8.655 1.00 87.75 96 LEU A N 1
ATOM 727 C CA . LEU A 1 96 ? 13.027 9.451 -7.489 1.00 87.75 96 LEU A CA 1
ATOM 728 C C . LEU A 1 96 ? 12.220 10.148 -6.392 1.00 87.75 96 LEU A C 1
ATOM 730 O O . LEU A 1 96 ? 11.838 11.306 -6.545 1.00 87.75 96 LEU A O 1
ATOM 734 N N . ASP A 1 97 ? 11.935 9.415 -5.325 1.00 81.19 97 ASP A N 1
ATOM 735 C CA . ASP A 1 97 ? 11.261 9.902 -4.131 1.00 81.19 97 ASP A CA 1
ATOM 736 C C . ASP A 1 97 ? 11.708 9.053 -2.937 1.00 81.19 97 ASP A C 1
ATOM 738 O O . ASP A 1 97 ? 12.070 7.886 -3.104 1.00 81.19 97 ASP A O 1
ATOM 742 N N . HIS A 1 98 ? 11.718 9.639 -1.741 1.00 78.81 98 HIS A N 1
ATOM 743 C CA . HIS A 1 98 ? 12.111 8.970 -0.497 1.00 78.81 98 HIS A CA 1
ATOM 744 C C . HIS A 1 98 ? 13.440 8.190 -0.574 1.00 78.81 98 HIS A C 1
ATOM 746 O O . HIS A 1 98 ? 13.576 7.112 0.008 1.00 78.81 98 HIS A O 1
ATOM 752 N N . GLN A 1 99 ? 14.441 8.748 -1.263 1.00 84.88 99 GLN A N 1
ATOM 753 C CA . GLN A 1 99 ? 15.715 8.072 -1.554 1.00 84.88 99 GLN A CA 1
ATOM 754 C C . GLN A 1 99 ? 16.433 7.543 -0.300 1.00 84.88 99 GLN A C 1
ATOM 756 O O . GLN A 1 99 ? 16.987 6.450 -0.315 1.00 84.88 99 GLN A O 1
ATOM 761 N N . GLN A 1 100 ? 16.327 8.264 0.825 1.00 72.00 100 GLN A N 1
ATOM 762 C CA . GLN A 1 100 ? 16.895 7.853 2.118 1.00 72.00 100 GLN A CA 1
ATOM 763 C C . GLN A 1 100 ? 16.383 6.492 2.623 1.00 72.00 100 GLN A C 1
ATOM 765 O O . GLN A 1 100 ? 17.055 5.854 3.427 1.00 72.00 100 GLN A O 1
ATOM 770 N N . PHE A 1 101 ? 15.202 6.062 2.173 1.00 70.25 101 PHE A N 1
ATOM 771 C CA . PHE A 1 101 ? 14.572 4.805 2.578 1.00 70.25 101 PHE A CA 1
ATOM 772 C C . PHE A 1 101 ? 14.525 3.772 1.452 1.00 70.25 101 PHE A C 1
ATOM 774 O O . PHE A 1 101 ? 14.564 2.577 1.725 1.00 70.25 101 PHE A O 1
ATOM 781 N N . LEU A 1 102 ? 14.407 4.224 0.200 1.00 81.75 102 LEU A N 1
ATOM 782 C CA . LEU A 1 102 ? 14.114 3.365 -0.951 1.00 81.75 102 LEU A CA 1
ATOM 783 C C . LEU A 1 102 ? 15.298 3.190 -1.914 1.00 81.75 102 LEU A C 1
ATOM 785 O O . LEU A 1 102 ? 15.186 2.432 -2.875 1.00 81.75 102 LEU A O 1
ATOM 789 N N . GLY A 1 103 ? 16.418 3.871 -1.665 1.00 81.88 103 GLY A N 1
ATOM 790 C CA . GLY A 1 103 ? 17.620 3.822 -2.491 1.00 81.88 103 GLY A CA 1
ATOM 791 C C . GLY A 1 103 ? 17.779 5.022 -3.423 1.00 81.88 103 GLY A C 1
ATOM 792 O O . GLY A 1 103 ? 16.883 5.847 -3.604 1.00 81.88 103 GLY A O 1
ATOM 793 N N . ASP A 1 104 ? 18.960 5.113 -4.027 1.00 88.62 104 ASP A N 1
ATOM 794 C CA . ASP A 1 104 ? 19.390 6.313 -4.751 1.00 88.62 104 ASP A CA 1
ATOM 795 C C . ASP A 1 104 ? 19.012 6.315 -6.238 1.00 88.62 104 ASP A C 1
ATOM 797 O O . ASP A 1 104 ? 19.200 7.322 -6.924 1.00 88.62 104 ASP A O 1
ATOM 801 N N . ASP A 1 105 ? 18.456 5.213 -6.746 1.00 92.69 105 ASP A N 1
ATOM 802 C CA . ASP A 1 105 ? 18.073 5.064 -8.143 1.00 92.69 105 ASP A CA 1
ATOM 803 C C . ASP A 1 105 ? 16.655 4.503 -8.320 1.00 92.69 105 ASP A C 1
ATOM 805 O O . ASP A 1 105 ? 16.107 3.781 -7.487 1.00 92.69 105 ASP A O 1
ATOM 809 N N . VAL A 1 106 ? 16.053 4.832 -9.463 1.00 93.44 106 VAL A N 1
ATOM 810 C CA . VAL A 1 106 ? 14.661 4.490 -9.776 1.00 93.44 106 VAL A CA 1
ATOM 811 C C . VAL A 1 106 ? 14.423 2.978 -9.888 1.00 93.44 106 VAL A C 1
ATOM 813 O O . VAL A 1 106 ? 13.308 2.526 -9.630 1.00 93.44 106 VAL A O 1
ATOM 816 N N . ALA A 1 107 ? 15.422 2.182 -10.284 1.00 93.94 107 ALA A N 1
ATOM 817 C CA . ALA A 1 107 ? 15.250 0.734 -10.382 1.00 93.94 107 ALA A CA 1
ATOM 818 C C . ALA A 1 107 ? 15.160 0.103 -8.987 1.00 93.94 107 ALA A C 1
ATOM 820 O O . ALA A 1 107 ? 14.280 -0.727 -8.767 1.00 93.94 107 ALA A O 1
ATOM 821 N N . THR A 1 108 ? 15.992 0.553 -8.047 1.00 93.88 108 THR A N 1
ATOM 822 C CA . THR A 1 108 ? 15.934 0.133 -6.639 1.00 93.88 108 THR A CA 1
ATOM 823 C C . THR A 1 108 ? 14.608 0.543 -5.991 1.00 93.88 108 THR A C 1
ATOM 825 O O . THR A 1 108 ? 13.920 -0.295 -5.410 1.00 93.88 108 THR A O 1
ATOM 828 N N . ILE A 1 109 ? 14.164 1.790 -6.197 1.00 95.06 109 ILE A N 1
ATOM 829 C CA . ILE A 1 109 ? 12.857 2.266 -5.702 1.00 95.06 109 ILE A CA 1
ATOM 830 C C . ILE A 1 109 ? 11.706 1.436 -6.288 1.00 95.06 109 ILE A C 1
ATOM 832 O O . ILE A 1 109 ? 10.739 1.114 -5.592 1.00 95.06 109 ILE A O 1
ATOM 836 N N . MET A 1 110 ? 11.784 1.097 -7.577 1.00 96.38 110 MET A N 1
ATOM 837 C CA . MET A 1 110 ? 10.783 0.252 -8.219 1.00 96.38 110 MET A CA 1
ATOM 838 C C . MET A 1 110 ? 10.762 -1.156 -7.622 1.00 96.38 110 MET A C 1
ATOM 840 O O . MET A 1 110 ? 9.673 -1.680 -7.426 1.00 96.38 110 MET A O 1
ATOM 844 N N . ASP A 1 111 ? 11.908 -1.768 -7.319 1.00 94.62 111 ASP A N 1
ATOM 845 C CA . ASP A 1 111 ? 11.936 -3.104 -6.704 1.00 94.62 111 ASP A CA 1
ATOM 846 C C . ASP A 1 111 ? 11.262 -3.103 -5.322 1.00 94.62 111 ASP A C 1
ATOM 848 O O . ASP A 1 111 ? 10.425 -3.964 -5.037 1.00 94.62 111 ASP A O 1
ATOM 852 N N . GLU A 1 112 ? 11.507 -2.067 -4.511 1.00 96.25 112 GLU A N 1
ATOM 853 C CA . GLU A 1 112 ? 10.809 -1.875 -3.234 1.00 96.25 112 GLU A CA 1
ATOM 854 C C . GLU A 1 112 ? 9.292 -1.748 -3.422 1.00 96.25 112 GLU A C 1
ATOM 856 O O . GLU A 1 112 ? 8.520 -2.427 -2.742 1.00 96.25 112 GLU A O 1
ATOM 861 N N . LYS A 1 113 ? 8.835 -0.924 -4.371 1.00 96.81 113 LYS A N 1
ATOM 862 C CA . LYS A 1 113 ? 7.400 -0.749 -4.662 1.00 96.81 113 LYS A CA 1
ATOM 863 C C . LYS A 1 113 ? 6.765 -2.012 -5.238 1.00 96.81 113 LYS A C 1
ATOM 865 O O . LYS A 1 113 ? 5.654 -2.378 -4.860 1.00 96.81 113 LYS A O 1
ATOM 870 N N . ALA A 1 114 ? 7.481 -2.722 -6.103 1.00 97.44 114 ALA A N 1
ATOM 871 C CA . ALA A 1 114 ? 7.030 -3.965 -6.711 1.00 97.44 114 ALA A CA 1
ATOM 872 C C . ALA A 1 114 ? 6.965 -5.136 -5.711 1.00 97.44 114 ALA A C 1
ATOM 874 O O . ALA A 1 114 ? 6.416 -6.189 -6.035 1.00 97.44 114 ALA A O 1
ATOM 875 N N . GLY A 1 115 ? 7.426 -4.957 -4.471 1.00 97.12 115 GLY A N 1
ATOM 876 C CA . GLY A 1 115 ? 7.236 -5.921 -3.387 1.00 97.12 115 GLY A CA 1
ATOM 877 C C . GLY A 1 115 ? 5.772 -6.197 -3.009 1.00 97.12 115 GLY A C 1
ATOM 878 O O . GLY A 1 115 ? 5.508 -7.161 -2.290 1.00 97.12 115 GLY A O 1
ATOM 879 N N . ILE A 1 116 ? 4.812 -5.404 -3.502 1.00 97.94 116 ILE A N 1
ATOM 880 C CA . ILE A 1 116 ? 3.378 -5.691 -3.328 1.00 97.94 116 ILE A CA 1
ATOM 881 C C . ILE A 1 116 ? 2.843 -6.752 -4.292 1.00 97.94 116 ILE A C 1
ATOM 883 O O . ILE A 1 116 ? 1.745 -7.262 -4.076 1.00 97.94 116 ILE A O 1
ATOM 887 N N . LEU A 1 117 ? 3.577 -7.085 -5.361 1.00 98.12 117 LEU A N 1
ATOM 888 C CA . LEU A 1 117 ? 3.143 -8.085 -6.336 1.00 98.12 117 LEU A CA 1
ATOM 889 C C . LEU A 1 117 ? 2.927 -9.444 -5.652 1.00 98.12 117 LEU A C 1
ATOM 891 O O . LEU A 1 117 ? 3.544 -9.771 -4.635 1.00 98.12 117 LEU A O 1
ATOM 895 N N . ARG A 1 118 ? 2.026 -10.249 -6.222 1.00 97.38 118 ARG A N 1
ATOM 896 C CA . ARG A 1 118 ? 1.700 -11.592 -5.730 1.00 97.38 118 ARG A CA 1
ATOM 897 C C . ARG A 1 118 ? 1.703 -12.603 -6.883 1.00 97.38 118 ARG A C 1
ATOM 899 O O . ARG A 1 118 ? 1.270 -12.250 -7.984 1.00 97.38 118 ARG A O 1
ATOM 906 N N . PRO A 1 119 ? 2.151 -13.852 -6.659 1.00 96.94 119 PRO A N 1
ATOM 907 C CA . PRO A 1 119 ? 2.120 -14.892 -7.685 1.00 96.94 119 PRO A CA 1
ATOM 908 C C . PRO A 1 119 ? 0.702 -15.129 -8.212 1.00 96.94 119 PRO A C 1
ATOM 910 O O . PRO A 1 119 ? -0.240 -15.262 -7.433 1.00 96.94 119 PRO A O 1
ATOM 913 N N . GLY A 1 120 ? 0.534 -15.167 -9.535 1.00 95.75 120 GLY A N 1
ATOM 914 C CA . GLY A 1 120 ? -0.763 -15.408 -10.180 1.00 95.75 120 GLY A CA 1
ATOM 915 C C . GLY A 1 120 ? -1.794 -14.279 -10.036 1.00 95.75 120 GLY A C 1
ATOM 916 O O . GLY A 1 120 ? -2.875 -14.372 -10.619 1.00 95.75 120 GLY A O 1
ATOM 917 N N . VAL A 1 121 ? -1.477 -13.203 -9.312 1.00 97.75 121 VAL A N 1
ATOM 918 C CA . VAL A 1 121 ? -2.348 -12.033 -9.152 1.00 97.75 121 VAL A CA 1
ATOM 919 C C . VAL A 1 121 ? -2.016 -11.009 -10.241 1.00 97.75 121 VAL A C 1
ATOM 921 O O . VAL A 1 121 ? -0.837 -10.741 -10.497 1.00 97.75 121 VAL A O 1
ATOM 924 N N . PRO A 1 122 ? -3.023 -10.437 -10.926 1.00 98.12 122 PRO A N 1
ATOM 925 C CA . PRO A 1 122 ? -2.780 -9.403 -11.919 1.00 98.12 122 PRO A CA 1
ATOM 926 C C . PRO A 1 122 ? -2.304 -8.101 -11.265 1.00 98.12 122 PRO A C 1
ATOM 928 O O . PRO A 1 122 ? -2.839 -7.668 -10.243 1.00 98.12 122 PRO A O 1
ATOM 931 N N . CYS A 1 123 ? -1.344 -7.448 -11.914 1.00 98.50 123 CYS A N 1
ATOM 932 C CA . CYS A 1 123 ? -0.864 -6.123 -11.558 1.00 98.50 123 CYS A CA 1
ATOM 933 C C . CYS A 1 123 ? -1.211 -5.128 -12.667 1.00 98.50 123 CYS A C 1
ATOM 935 O O . CYS A 1 123 ? -0.703 -5.244 -13.784 1.00 98.50 123 CYS A O 1
ATOM 937 N N . ILE A 1 124 ? -2.035 -4.132 -12.350 1.00 98.56 124 ILE A N 1
ATOM 938 C CA . ILE A 1 124 ? -2.306 -3.000 -13.237 1.00 98.56 124 ILE A CA 1
ATOM 939 C C . ILE A 1 124 ? -1.107 -2.055 -13.173 1.00 98.56 124 ILE A C 1
ATOM 941 O O . ILE A 1 124 ? -0.812 -1.491 -12.122 1.00 98.56 124 ILE A O 1
ATOM 945 N N . ALA A 1 125 ? -0.386 -1.906 -14.275 1.00 98.25 125 ALA A N 1
ATOM 946 C CA . ALA A 1 125 ? 0.813 -1.083 -14.340 1.00 98.25 125 ALA A CA 1
ATOM 947 C C . ALA A 1 125 ? 0.570 0.131 -15.239 1.00 98.25 125 ALA A C 1
ATOM 949 O O . ALA A 1 125 ? 0.188 -0.020 -16.401 1.00 98.25 125 ALA A O 1
ATOM 950 N N . ALA A 1 126 ? 0.803 1.323 -14.694 1.00 97.50 126 ALA A N 1
ATOM 951 C CA . ALA A 1 126 ? 0.879 2.554 -15.469 1.00 97.50 126 ALA A CA 1
ATOM 952 C C . ALA A 1 126 ? 2.198 2.627 -16.250 1.00 97.50 126 ALA A C 1
ATOM 954 O O . ALA A 1 126 ? 3.209 2.034 -15.847 1.00 97.50 126 ALA A O 1
ATOM 955 N N . ASN A 1 127 ? 2.204 3.409 -17.327 1.00 96.00 127 ASN A N 1
ATOM 956 C CA . ASN A 1 127 ? 3.418 3.697 -18.075 1.00 96.00 127 ASN A CA 1
ATOM 957 C C . ASN A 1 127 ? 4.453 4.371 -17.175 1.00 96.00 127 ASN A C 1
ATOM 959 O O . ASN A 1 127 ? 4.154 5.288 -16.410 1.00 96.00 127 ASN A O 1
ATOM 963 N N . GLN A 1 128 ? 5.692 3.893 -17.266 1.00 96.56 128 GLN A N 1
ATOM 964 C CA . GLN A 1 128 ? 6.767 4.344 -16.392 1.00 96.56 128 GLN A CA 1
ATOM 965 C C . GLN A 1 128 ? 7.590 5.447 -17.066 1.00 96.56 128 GLN A C 1
ATOM 967 O O . GLN A 1 128 ? 7.924 5.330 -18.246 1.00 96.56 128 GLN A O 1
ATOM 972 N N . PRO A 1 129 ? 7.979 6.502 -16.327 1.00 92.50 129 PRO A N 1
ATOM 973 C CA . PRO A 1 129 ? 8.689 7.646 -16.897 1.00 92.50 129 PRO A CA 1
ATOM 974 C C . PRO A 1 129 ? 10.142 7.318 -17.263 1.00 92.50 129 PRO A C 1
ATOM 976 O O . PRO A 1 129 ? 10.784 8.073 -17.991 1.00 92.50 129 PRO A O 1
ATOM 979 N N . SER A 1 130 ? 10.682 6.201 -16.764 1.00 95.06 130 SER A N 1
ATOM 980 C CA . SER A 1 130 ? 12.033 5.750 -17.080 1.00 95.06 130 SER A CA 1
ATOM 981 C C . SER A 1 130 ? 12.055 4.292 -17.529 1.00 95.06 130 SER A C 1
ATOM 983 O O . SER A 1 130 ? 11.385 3.422 -16.967 1.00 95.06 130 SER A O 1
ATOM 985 N N . ARG A 1 131 ? 12.932 4.001 -18.495 1.00 95.81 131 ARG A N 1
ATOM 986 C CA . ARG A 1 131 ? 13.200 2.628 -18.944 1.00 95.81 131 ARG A CA 1
ATOM 987 C C . ARG A 1 131 ? 13.781 1.749 -17.829 1.00 95.81 131 ARG A C 1
ATOM 989 O O . ARG A 1 131 ? 13.662 0.529 -17.891 1.00 95.81 131 ARG A O 1
ATOM 996 N N . ALA A 1 132 ? 14.433 2.353 -16.834 1.00 95.62 132 ALA A N 1
ATOM 997 C CA . ALA A 1 132 ? 14.964 1.646 -15.673 1.00 95.62 132 ALA A CA 1
ATOM 998 C C . ALA A 1 132 ? 13.830 1.104 -14.784 1.00 95.62 132 ALA A C 1
ATOM 1000 O O . ALA A 1 132 ? 13.802 -0.100 -14.535 1.00 95.62 132 ALA A O 1
ATOM 1001 N N . ALA A 1 133 ? 12.856 1.949 -14.413 1.00 95.94 133 ALA A N 1
ATOM 1002 C CA . ALA A 1 133 ? 11.638 1.528 -13.706 1.00 95.94 133 ALA A CA 1
ATOM 1003 C C . ALA A 1 133 ? 10.889 0.436 -14.476 1.00 95.94 133 ALA A C 1
ATOM 1005 O O . ALA A 1 133 ? 10.528 -0.593 -13.912 1.00 95.94 133 ALA A O 1
ATOM 1006 N N . GLU A 1 134 ? 10.685 0.637 -15.780 1.00 97.19 134 GLU A N 1
ATOM 1007 C CA . GLU A 1 134 ? 9.984 -0.335 -16.621 1.00 97.19 134 GLU A CA 1
ATOM 1008 C C . GLU A 1 134 ? 10.662 -1.713 -16.587 1.00 97.19 134 GLU A C 1
ATOM 1010 O O . GLU A 1 134 ? 10.008 -2.733 -16.360 1.00 97.19 134 GLU A O 1
ATOM 1015 N N . LYS A 1 135 ? 11.986 -1.751 -16.788 1.00 97.56 135 LYS A N 1
ATOM 1016 C CA . LYS A 1 135 ? 12.759 -2.997 -16.754 1.00 97.56 135 LYS A CA 1
ATOM 1017 C C . LYS A 1 135 ? 12.703 -3.664 -15.382 1.00 97.56 135 LYS A C 1
ATOM 1019 O O . LYS A 1 135 ? 12.536 -4.880 -15.337 1.00 97.56 135 LYS A O 1
ATOM 1024 N N . ALA A 1 136 ? 12.826 -2.893 -14.302 1.00 97.38 136 ALA A N 1
ATOM 1025 C CA . ALA A 1 136 ? 12.769 -3.408 -12.937 1.00 97.38 136 ALA A CA 1
ATOM 1026 C C . ALA A 1 136 ? 11.406 -4.051 -12.638 1.00 97.38 136 ALA A C 1
ATOM 1028 O O . ALA A 1 136 ? 11.353 -5.212 -12.235 1.00 97.38 136 ALA A O 1
ATOM 1029 N N . LEU A 1 137 ? 10.300 -3.367 -12.955 1.00 98.31 137 LEU A N 1
ATOM 1030 C CA . LEU A 1 137 ? 8.951 -3.902 -12.751 1.00 98.31 137 LEU A CA 1
ATOM 1031 C C . LEU A 1 137 ? 8.704 -5.176 -13.570 1.00 98.31 137 LEU A C 1
ATOM 1033 O O . LEU A 1 137 ? 8.187 -6.162 -13.046 1.00 98.31 137 LEU A O 1
ATOM 1037 N N . LYS A 1 138 ? 9.110 -5.191 -14.848 1.00 98.12 138 LYS A N 1
ATOM 1038 C CA . LYS A 1 138 ? 8.991 -6.378 -15.712 1.00 98.12 138 LYS A CA 1
ATOM 1039 C C . LYS A 1 138 ? 9.820 -7.553 -15.190 1.00 98.12 138 LYS A C 1
ATOM 1041 O O . LYS A 1 138 ? 9.343 -8.688 -15.213 1.00 98.12 138 LYS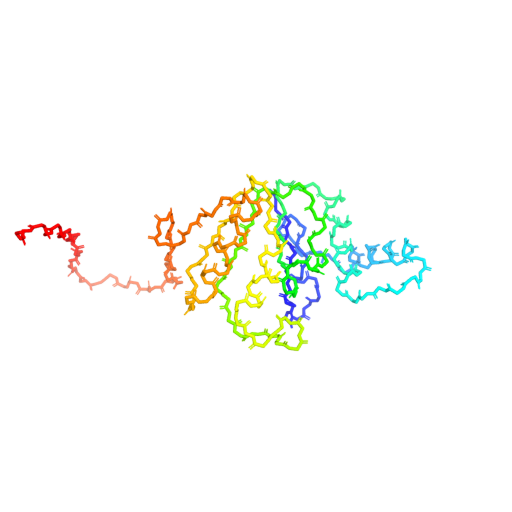 A O 1
ATOM 1046 N N . ALA A 1 139 ? 11.038 -7.296 -14.713 1.00 98.06 139 ALA A N 1
ATOM 1047 C CA . ALA A 1 139 ? 11.888 -8.322 -14.117 1.00 98.06 139 ALA A CA 1
ATOM 1048 C C . ALA A 1 139 ? 11.256 -8.898 -12.842 1.00 98.06 139 ALA A C 1
ATOM 1050 O O . ALA A 1 139 ? 11.124 -10.118 -12.735 1.00 98.06 139 ALA A O 1
ATOM 1051 N N . LYS A 1 140 ? 10.775 -8.035 -11.937 1.00 98.19 140 LYS A N 1
ATOM 1052 C CA . LYS A 1 140 ? 10.151 -8.456 -10.679 1.00 98.19 140 LYS A CA 1
ATOM 1053 C C . LYS A 1 140 ? 8.856 -9.233 -10.897 1.00 98.19 140 LYS A C 1
ATOM 1055 O O . LYS A 1 140 ? 8.639 -10.274 -10.283 1.00 98.19 140 LYS A O 1
ATOM 1060 N N . ALA A 1 141 ? 8.020 -8.787 -11.832 1.00 98.12 141 ALA A N 1
ATOM 1061 C CA . ALA A 1 141 ? 6.805 -9.507 -12.195 1.00 98.12 141 ALA A CA 1
ATOM 1062 C C . ALA A 1 141 ? 7.099 -10.902 -12.759 1.00 98.12 141 ALA A C 1
ATOM 1064 O O . ALA A 1 141 ? 6.408 -11.859 -12.411 1.00 98.12 141 ALA A O 1
ATOM 1065 N N . LYS A 1 142 ? 8.153 -11.037 -13.575 1.00 97.94 142 LYS A N 1
ATOM 1066 C CA . LYS A 1 142 ? 8.605 -12.334 -14.092 1.00 97.94 142 LYS A CA 1
ATOM 1067 C C . LYS A 1 142 ? 9.109 -13.255 -12.978 1.00 97.94 142 LYS A C 1
ATOM 1069 O O . LYS A 1 142 ? 8.786 -14.436 -13.004 1.00 97.94 142 LYS A O 1
ATOM 1074 N N . GLU A 1 143 ? 9.884 -12.730 -12.031 1.00 97.94 143 GLU A N 1
ATOM 1075 C CA . GLU A 1 143 ? 10.391 -13.473 -10.867 1.00 97.94 143 GLU A CA 1
ATOM 1076 C C . GLU A 1 143 ? 9.247 -14.010 -9.995 1.00 97.94 143 GLU A C 1
ATOM 1078 O O . GLU A 1 143 ? 9.229 -15.188 -9.654 1.00 97.94 143 GLU A O 1
ATOM 1083 N N . ILE A 1 144 ? 8.265 -13.159 -9.684 1.00 96.81 144 ILE A N 1
ATOM 1084 C CA . ILE A 1 144 ? 7.122 -13.497 -8.822 1.00 96.81 144 ILE A CA 1
ATOM 1085 C C . ILE A 1 144 ? 6.084 -14.369 -9.554 1.00 96.81 144 ILE A C 1
ATOM 1087 O O . ILE A 1 144 ? 5.302 -15.075 -8.919 1.00 96.81 144 ILE A O 1
ATOM 1091 N N . GLY A 1 145 ? 6.039 -14.314 -10.887 1.00 97.00 145 GLY A N 1
ATOM 1092 C CA . GLY A 1 145 ? 4.961 -14.913 -11.676 1.00 97.00 145 GLY A CA 1
ATOM 1093 C C . GLY A 1 145 ? 3.663 -14.100 -11.615 1.00 97.00 145 GLY A C 1
ATOM 1094 O O . GLY A 1 145 ? 2.569 -14.667 -11.635 1.00 97.00 145 GLY A O 1
ATOM 1095 N N . ALA A 1 146 ? 3.770 -12.773 -11.509 1.00 97.19 146 ALA A N 1
ATOM 1096 C CA . ALA A 1 146 ? 2.635 -11.857 -11.574 1.00 97.19 146 ALA A CA 1
ATOM 1097 C C . ALA A 1 146 ? 2.326 -11.482 -13.033 1.00 97.19 146 ALA A C 1
ATOM 1099 O O . ALA A 1 146 ? 3.231 -11.234 -13.834 1.00 97.19 146 ALA A O 1
ATOM 1100 N N . LYS A 1 147 ? 1.039 -11.399 -13.389 1.00 96.75 147 LYS A N 1
ATOM 1101 C CA . LYS A 1 147 ? 0.620 -10.960 -14.728 1.00 96.75 147 LYS A CA 1
ATOM 1102 C C . LYS A 1 147 ? 0.543 -9.436 -14.764 1.00 96.75 147 LYS A C 1
ATOM 1104 O O . LYS A 1 147 ? -0.353 -8.863 -14.151 1.00 96.75 147 LYS A O 1
ATOM 1109 N N . LEU A 1 148 ? 1.433 -8.786 -15.509 1.00 98.19 148 LEU A N 1
ATOM 1110 C CA . LEU A 1 148 ? 1.309 -7.352 -15.777 1.00 98.19 148 LEU A CA 1
ATOM 1111 C C . LEU A 1 148 ? 0.182 -7.088 -16.784 1.00 98.19 148 LEU A C 1
ATOM 1113 O O . LEU A 1 148 ? 0.046 -7.815 -17.766 1.00 98.19 148 LEU A O 1
ATOM 1117 N N . ILE A 1 149 ? -0.609 -6.054 -16.510 1.00 98.44 149 ILE A N 1
ATOM 1118 C CA . ILE A 1 149 ? -1.603 -5.457 -17.405 1.00 98.44 149 ILE A CA 1
ATOM 1119 C C . ILE A 1 149 ? -1.158 -4.007 -17.603 1.00 98.44 149 ILE A C 1
ATOM 1121 O O . ILE A 1 149 ? -1.252 -3.194 -16.680 1.00 98.44 149 ILE A O 1
ATOM 1125 N N . TRP A 1 150 ? -0.583 -3.713 -18.762 1.00 98.06 150 TRP A N 1
ATOM 1126 C CA . TRP A 1 150 ? 0.253 -2.541 -18.997 1.00 98.06 150 TRP A CA 1
ATOM 1127 C C . TRP A 1 150 ? -0.499 -1.412 -19.709 1.00 98.06 150 TRP A C 1
ATOM 1129 O O . TRP A 1 150 ? -1.224 -1.639 -20.677 1.00 98.06 150 TRP A O 1
ATOM 1139 N N . GLU A 1 151 ? -0.336 -0.178 -19.236 1.00 97.44 151 GLU A N 1
ATOM 1140 C CA . GLU A 1 151 ? -0.933 1.002 -19.868 1.00 97.44 151 GLU A CA 1
ATOM 1141 C C . GLU A 1 151 ? -0.336 1.238 -21.257 1.00 97.44 151 GLU A C 1
ATOM 1143 O O . GLU A 1 151 ? 0.877 1.213 -21.436 1.00 97.44 151 GLU A O 1
ATOM 1148 N N . GLY A 1 152 ? -1.166 1.519 -22.254 1.00 94.50 152 GLY A N 1
ATOM 1149 C CA . GLY A 1 152 ? -0.718 1.693 -23.636 1.00 94.50 152 GLY A CA 1
ATOM 1150 C C . GLY A 1 152 ? -0.751 0.411 -24.468 1.00 94.50 152 GLY A C 1
ATOM 1151 O O . GLY A 1 152 ? -0.902 0.504 -25.683 1.00 94.50 152 GLY A O 1
ATOM 1152 N N . ASP A 1 153 ? -0.683 -0.756 -23.823 1.00 95.06 153 ASP A N 1
ATOM 1153 C CA . ASP A 1 153 ? -0.769 -2.062 -24.488 1.00 95.06 153 ASP A CA 1
ATOM 1154 C C . ASP A 1 153 ? -2.111 -2.747 -24.179 1.00 95.06 153 ASP A C 1
ATOM 1156 O O . ASP A 1 153 ? -2.862 -3.105 -25.086 1.00 95.06 153 ASP A O 1
ATOM 1160 N N . ASP A 1 154 ? -2.443 -2.882 -22.892 1.00 97.56 154 ASP A N 1
ATOM 1161 C CA . ASP A 1 154 ? -3.624 -3.605 -22.413 1.00 97.56 154 ASP A CA 1
ATOM 1162 C C . ASP A 1 154 ? -4.778 -2.676 -22.000 1.00 97.56 154 ASP A C 1
ATOM 1164 O O . ASP A 1 154 ? -5.943 -3.079 -22.027 1.00 97.56 154 ASP A O 1
ATOM 1168 N N . TRP A 1 155 ? -4.480 -1.439 -21.586 1.00 96.31 155 TRP A N 1
ATOM 1169 C CA . TRP A 1 155 ? -5.488 -0.474 -21.135 1.00 96.31 155 TRP A CA 1
ATOM 1170 C C . TRP A 1 155 ? -5.090 0.983 -21.393 1.00 96.31 155 TRP A C 1
ATOM 1172 O O . TRP A 1 155 ? -3.918 1.307 -21.568 1.00 96.31 155 TRP A O 1
ATOM 1182 N N . PHE A 1 156 ? -6.088 1.872 -21.399 1.00 94.00 156 PHE A N 1
ATOM 1183 C CA . PHE A 1 156 ? -5.922 3.317 -21.577 1.00 94.00 156 PHE A CA 1
ATOM 1184 C C . PHE A 1 156 ? -6.923 4.069 -20.695 1.00 94.00 156 PHE A C 1
ATOM 1186 O O . PHE A 1 156 ? -8.064 3.624 -20.547 1.00 94.00 156 PHE A O 1
ATOM 1193 N N . ALA A 1 157 ? -6.535 5.229 -20.164 1.00 88.38 157 ALA A N 1
ATOM 1194 C CA . ALA A 1 157 ? -7.449 6.150 -19.493 1.00 88.38 157 ALA A CA 1
ATOM 1195 C C . ALA A 1 157 ? -7.252 7.586 -19.985 1.00 88.38 157 ALA A C 1
ATOM 1197 O O . ALA A 1 157 ? -6.147 8.014 -20.306 1.00 88.38 157 ALA A O 1
ATOM 1198 N N . GLN A 1 158 ? -8.345 8.345 -20.023 1.00 86.50 158 GLN A N 1
ATOM 1199 C CA . GLN A 1 158 ? -8.332 9.768 -20.336 1.00 86.50 158 GLN A CA 1
ATOM 1200 C C . GLN A 1 158 ? -9.194 10.499 -19.311 1.00 86.50 158 GLN A C 1
ATOM 1202 O O . GLN A 1 158 ? -10.330 10.099 -19.051 1.00 86.50 158 GLN A O 1
ATOM 1207 N N . VAL A 1 159 ? -8.669 11.583 -18.741 1.00 81.94 159 VAL A N 1
ATOM 1208 C CA . VAL A 1 159 ? -9.477 12.477 -17.911 1.00 81.94 159 VAL A CA 1
ATOM 1209 C C . VAL A 1 159 ? -10.442 13.207 -18.838 1.00 81.94 159 VAL A C 1
ATOM 1211 O O . VAL A 1 159 ? -10.033 14.053 -19.632 1.00 81.94 159 VAL A O 1
ATOM 1214 N N . MET A 1 160 ? -11.729 12.877 -18.757 1.00 77.19 160 MET A N 1
ATOM 1215 C CA . MET A 1 160 ? -12.756 13.733 -19.340 1.00 77.19 160 MET A CA 1
ATOM 1216 C C . MET A 1 160 ? -12.914 14.934 -18.410 1.00 77.19 160 MET A C 1
ATOM 1218 O O . MET A 1 160 ? -13.150 14.750 -17.217 1.00 77.19 160 MET A O 1
ATOM 1222 N N . GLY A 1 161 ? -12.696 16.140 -18.937 1.00 69.69 161 GLY A N 1
ATOM 1223 C CA . GLY A 1 161 ? -12.624 17.369 -18.146 1.00 69.69 161 GLY A CA 1
ATOM 1224 C C . GLY A 1 161 ? -13.775 17.538 -17.147 1.00 69.69 161 GLY A C 1
ATOM 1225 O O . GLY A 1 161 ? -14.911 17.134 -17.396 1.00 69.69 161 GLY A O 1
ATOM 1226 N N . SER A 1 162 ? -13.475 18.165 -16.012 1.00 56.28 162 SER A N 1
ATOM 1227 C CA . SER A 1 162 ? -14.474 18.664 -15.068 1.00 56.28 162 SER A CA 1
ATOM 1228 C C . SER A 1 162 ? -15.374 19.692 -15.771 1.00 56.28 162 SER A C 1
ATOM 1230 O O . SER A 1 162 ? -14.913 20.753 -16.178 1.00 56.28 162 SER A O 1
ATOM 1232 N N . ALA A 1 163 ? -16.659 19.385 -15.952 1.00 51.91 163 ALA A N 1
ATOM 1233 C CA . ALA A 1 163 ? -17.610 20.247 -16.668 1.00 51.91 163 ALA A CA 1
ATOM 1234 C C . ALA A 1 163 ? -18.571 20.948 -15.670 1.00 51.91 163 ALA A C 1
ATOM 1236 O O . ALA A 1 163 ? -18.826 20.378 -14.606 1.00 51.91 163 ALA A O 1
ATOM 1237 N N . PRO A 1 164 ? -19.123 22.150 -15.971 1.00 48.75 164 PRO A N 1
ATOM 1238 C CA . PRO A 1 164 ? -19.656 22.483 -17.291 1.00 48.75 164 PRO A CA 1
ATOM 1239 C C . PRO A 1 164 ? -19.138 23.788 -17.913 1.00 48.75 164 PRO A C 1
ATOM 1241 O O . PRO A 1 164 ? -19.193 24.862 -17.313 1.00 48.75 164 PRO A O 1
ATOM 1244 N N . GLU A 1 165 ? -18.793 23.718 -19.199 1.00 48.19 165 GLU A N 1
ATOM 1245 C CA . GLU A 1 165 ? -19.031 24.845 -20.098 1.00 48.19 165 GLU A CA 1
ATOM 1246 C C . GLU A 1 165 ? -20.532 25.158 -20.087 1.00 48.19 165 GLU A C 1
ATOM 1248 O O . GLU A 1 165 ? -21.374 24.306 -20.386 1.00 48.19 165 GLU A O 1
ATOM 1253 N N . ARG A 1 166 ? -20.885 26.399 -19.748 1.00 38.00 166 ARG A N 1
ATOM 1254 C CA . ARG A 1 166 ? -22.217 26.926 -20.038 1.00 38.00 166 ARG A CA 1
ATOM 1255 C C . ARG A 1 166 ? -22.298 27.169 -21.541 1.00 38.00 166 ARG A C 1
ATOM 1257 O O . ARG A 1 166 ? -21.920 28.236 -22.016 1.00 38.00 166 ARG A O 1
ATOM 1264 N N . SER A 1 167 ? -22.806 26.198 -22.291 1.00 39.94 167 SER A N 1
ATOM 1265 C CA . SER A 1 167 ? -23.206 26.423 -23.676 1.00 39.94 167 SER A CA 1
ATOM 1266 C C . SER A 1 167 ? -24.488 27.262 -23.690 1.00 39.94 167 SER A C 1
ATOM 1268 O O . SER A 1 167 ? -25.602 26.772 -23.525 1.00 39.94 167 SER A O 1
ATOM 1270 N N . SER A 1 168 ? -24.345 28.577 -23.869 1.00 35.25 168 SER A N 1
ATOM 1271 C CA . SER A 1 168 ? -25.469 29.384 -24.337 1.00 35.25 168 SER A CA 1
ATOM 1272 C C . SER A 1 168 ? -25.740 28.987 -25.785 1.00 35.25 168 SER A C 1
ATOM 1274 O O . SER A 1 168 ? -24.855 29.103 -26.633 1.00 35.25 168 SER A O 1
ATOM 1276 N N . THR A 1 169 ? -26.946 28.523 -26.094 1.00 42.56 169 THR A N 1
ATOM 1277 C CA . THR A 1 169 ? -27.358 28.222 -27.467 1.00 42.56 169 THR A CA 1
ATOM 1278 C C . THR A 1 169 ? -27.297 29.477 -28.336 1.00 42.56 169 THR A C 1
ATOM 1280 O O . THR A 1 169 ? -28.217 30.298 -28.323 1.00 42.56 169 THR A O 1
ATOM 1283 N N . ARG A 1 170 ? -26.230 29.613 -29.126 1.00 37.03 170 ARG A N 1
ATOM 1284 C CA . ARG A 1 170 ? -26.236 30.352 -30.392 1.00 37.03 170 ARG A CA 1
ATOM 1285 C C . ARG A 1 170 ? -25.079 29.885 -31.283 1.00 37.03 170 ARG A C 1
ATOM 1287 O O . ARG A 1 170 ? -23.932 30.219 -31.029 1.00 37.03 170 ARG A O 1
ATOM 1294 N N . GLY A 1 171 ? -25.422 29.159 -32.350 1.00 33.34 171 GLY A N 1
ATOM 1295 C CA . GLY A 1 171 ? -24.555 28.941 -33.516 1.00 33.34 171 GLY A CA 1
ATOM 1296 C C . GLY A 1 171 ? -24.014 27.518 -33.670 1.00 33.34 171 GLY A C 1
ATOM 1297 O O . GLY A 1 171 ? -23.141 27.094 -32.930 1.00 33.34 171 GLY A O 1
ATOM 1298 N N . MET A 1 172 ? -24.541 26.793 -34.659 1.00 42.75 172 MET A N 1
ATOM 1299 C CA . MET A 1 172 ? -24.093 25.467 -35.103 1.00 42.75 172 MET A CA 1
ATOM 1300 C C . MET A 1 172 ? -22.666 25.478 -35.680 1.00 42.75 172 MET A C 1
ATOM 1302 O O . MET A 1 172 ? -22.314 26.436 -36.361 1.00 42.75 172 MET A O 1
ATOM 1306 N N . ALA A 1 173 ? -21.929 24.363 -35.547 1.00 36.91 173 ALA A N 1
ATOM 1307 C CA . ALA A 1 173 ? -21.486 23.496 -36.660 1.00 36.91 173 ALA A CA 1
ATOM 1308 C C . ALA A 1 173 ? -20.254 22.634 -36.295 1.00 36.91 173 ALA A C 1
ATOM 1310 O O . ALA A 1 173 ? -19.241 23.149 -35.843 1.00 36.91 173 ALA A O 1
ATOM 1311 N N . GLY A 1 174 ? -20.320 21.335 -36.621 1.00 33.59 174 GLY A N 1
ATOM 1312 C CA . GLY A 1 174 ? -19.146 20.526 -36.982 1.00 33.59 174 GLY A CA 1
ATOM 1313 C C . GLY A 1 174 ? -18.533 19.642 -35.890 1.00 33.59 174 GLY A C 1
ATOM 1314 O O . GLY A 1 174 ? -17.621 20.053 -35.188 1.00 33.59 174 GLY A O 1
ATOM 1315 N N . ALA A 1 175 ? -18.944 18.372 -35.833 1.00 41.91 175 ALA A N 1
ATOM 1316 C CA . ALA A 1 175 ? -18.146 17.318 -35.201 1.00 41.91 175 ALA A CA 1
ATOM 1317 C C . ALA A 1 175 ? -17.075 16.807 -36.190 1.00 41.91 175 ALA A C 1
ATOM 1319 O O . ALA A 1 175 ? -17.437 16.491 -37.330 1.00 41.91 175 ALA A O 1
ATOM 1320 N N . PRO A 1 176 ? -15.792 16.649 -35.808 1.00 43.38 176 PRO A N 1
ATOM 1321 C CA . PRO A 1 176 ? -14.838 15.947 -36.650 1.00 43.38 176 PRO A CA 1
ATOM 1322 C C . PRO A 1 176 ? -14.948 14.427 -36.462 1.00 43.38 176 PRO A C 1
ATOM 1324 O O . PRO A 1 176 ? -14.947 13.892 -35.353 1.00 43.38 176 PRO A O 1
ATOM 1327 N N . ARG A 1 177 ? -15.061 13.737 -37.601 1.00 38.91 177 ARG A N 1
ATOM 1328 C CA . ARG A 1 177 ? -15.040 12.277 -37.758 1.00 38.91 177 ARG A CA 1
ATOM 1329 C C . ARG A 1 177 ? -13.634 11.713 -37.507 1.00 38.91 177 ARG A C 1
ATOM 1331 O O . ARG A 1 177 ? -12.638 12.374 -37.783 1.00 38.91 177 ARG A O 1
ATOM 1338 N N . ARG A 1 178 ? -13.578 10.447 -37.067 1.00 44.44 178 ARG A N 1
ATOM 1339 C CA . ARG A 1 178 ? -12.363 9.614 -36.984 1.00 44.44 178 ARG A CA 1
ATOM 1340 C C . ARG A 1 178 ? -11.588 9.610 -38.307 1.00 44.44 178 ARG A C 1
ATOM 1342 O O . ARG A 1 178 ? -12.179 9.354 -39.353 1.00 44.44 178 ARG A O 1
ATOM 1349 N N . ALA A 1 179 ? -10.267 9.741 -38.225 1.00 39.59 179 ALA A N 1
ATOM 1350 C CA . ALA A 1 179 ? -9.351 9.319 -39.276 1.00 39.59 179 ALA A CA 1
ATOM 1351 C C . ALA A 1 179 ? -8.489 8.170 -38.741 1.00 39.59 179 ALA A C 1
ATOM 1353 O O . ALA A 1 179 ? -7.595 8.373 -37.924 1.00 39.59 179 ALA A O 1
ATOM 1354 N N . GLY A 1 180 ? -8.793 6.953 -39.193 1.00 35.72 180 GLY A N 1
ATOM 1355 C CA . GLY A 1 180 ? -7.798 5.893 -39.238 1.00 35.72 180 GLY A CA 1
ATOM 1356 C C . GLY A 1 180 ? -6.799 6.201 -40.351 1.00 35.72 180 GLY A C 1
ATOM 1357 O O . GLY A 1 180 ? -7.174 6.745 -41.388 1.00 35.72 180 GLY A O 1
ATOM 1358 N N . ASN A 1 181 ? -5.536 5.848 -40.145 1.00 37.03 181 ASN A N 1
ATOM 1359 C CA . ASN A 1 181 ? -4.602 5.674 -41.247 1.00 37.03 181 ASN A CA 1
ATOM 1360 C C . ASN A 1 181 ? -3.668 4.509 -40.934 1.00 37.03 181 ASN A C 1
ATOM 1362 O O . ASN A 1 181 ? -2.609 4.654 -40.333 1.00 37.03 181 ASN A O 1
ATOM 1366 N N . SER A 1 182 ? -4.102 3.340 -41.387 1.00 40.75 182 SER A N 1
ATOM 1367 C CA . SER A 1 182 ? -3.232 2.300 -41.909 1.00 40.75 182 SER A CA 1
ATOM 1368 C C . SER A 1 182 ? -2.378 2.869 -43.045 1.00 40.75 182 SER A C 1
ATOM 1370 O O . SER A 1 182 ? -2.930 3.341 -44.042 1.00 40.75 182 SER A O 1
ATOM 1372 N N . ARG A 1 183 ? -1.052 2.759 -42.952 1.00 36.31 183 ARG A N 1
ATOM 1373 C CA . ARG A 1 183 ? -0.183 2.729 -44.135 1.00 36.31 183 ARG A CA 1
ATOM 1374 C C . ARG A 1 183 ? 0.887 1.658 -43.956 1.00 36.31 183 ARG A C 1
ATOM 1376 O O . ARG A 1 183 ? 1.910 1.886 -43.327 1.00 36.31 183 ARG A O 1
ATOM 1383 N N . CYS A 1 184 ? 0.599 0.494 -44.532 1.00 34.12 184 CYS A N 1
ATOM 1384 C CA . CYS A 1 184 ? 1.601 -0.360 -45.158 1.00 34.12 184 CYS 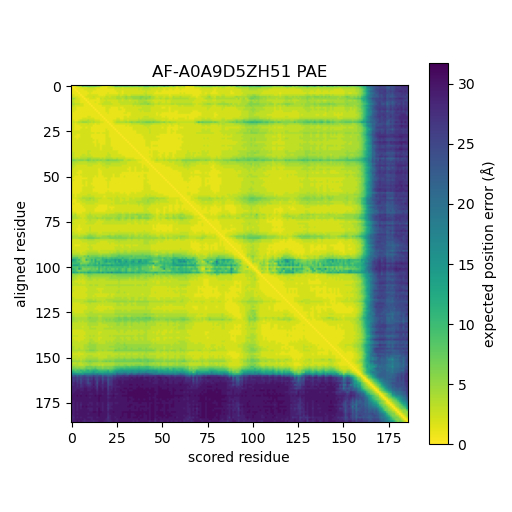A CA 1
ATOM 1385 C C . CYS A 1 184 ? 1.888 0.172 -46.569 1.00 34.12 184 CYS A C 1
ATOM 1387 O O . CYS A 1 184 ? 0.936 0.576 -47.247 1.00 34.12 184 CYS A O 1
ATOM 1389 N N . ARG A 1 185 ? 3.167 0.116 -46.963 1.00 36.88 185 ARG A N 1
ATOM 1390 C CA . ARG A 1 185 ? 3.792 0.002 -48.304 1.00 36.88 185 ARG A CA 1
ATOM 1391 C C . ARG A 1 185 ? 5.189 0.639 -48.197 1.00 36.88 185 ARG A C 1
ATOM 1393 O O . ARG A 1 185 ? 5.283 1.727 -47.636 1.00 36.88 185 ARG A O 1
ATOM 1400 N N . ASP A 1 186 ? 6.291 0.019 -48.599 1.00 44.09 186 ASP A N 1
ATOM 1401 C CA . ASP A 1 186 ? 6.532 -1.132 -49.486 1.00 44.09 186 ASP A CA 1
ATOM 1402 C C . ASP A 1 186 ? 7.543 -2.121 -48.877 1.00 44.09 186 ASP A C 1
ATOM 1404 O O . ASP A 1 186 ? 8.348 -1.687 -48.018 1.00 44.09 186 ASP A O 1
#

Nearest PDB structures (foldseek):
  1w7k-assembly1_A  TM=9.367E-01  e=3.872E-14  Escherichia coli
  1jbv-assembly1_A  TM=9.159E-01  e=2.658E-13  Lacticaseibacillus casei
  2gca-assembly1_A  TM=9.131E-01  e=3.858E-13  Lacticaseibacillus casei
  2gc5-assembly1_A  TM=9.104E-01  e=9.209E-13  Lacticaseibacillus casei
  1jbw-assembly1_A  TM=9.201E-01  e=5.245E-12  Lacticaseibacillus casei

Mean predicted aligned error: 8.84 Å

Foldseek 3Di:
DEWEADDDDDPDNQVRTDQVNHGDDPVLLVVLLVVLVVVCVPPDDDPQLSSLSSRVVSDVVGDDPYYHYDFDAQAQPTSNLPDPPDQEAEDEAFDDDPCVPQNDDRLSSLLSNLNSFAAPHEYEYEDYPDPSSVVSNVVSCVVRNYHYQYEPPRDHDDDPDDDDDPDDDDDDDDDDDDDDDDDDDD

Radius of gyration: 21.65 Å; Cα contacts (8 Å, |Δi|>4): 254; chains: 1; bounding box: 47×46×74 Å

Solvent-accessible surface area (backbone atoms only — not comparable to full-atom values): 11323 Å² total; per-residue (Å²): 87,39,30,40,40,47,72,82,58,91,86,47,75,42,72,20,35,26,58,60,75,37,66,48,49,73,67,58,49,51,53,29,40,53,53,46,51,64,72,48,73,80,58,93,73,52,75,66,45,51,52,49,51,19,49,51,52,51,49,77,77,44,92,56,80,43,76,46,76,55,64,83,57,63,16,52,85,21,74,72,57,74,65,81,88,62,76,64,40,74,45,70,65,66,66,89,61,66,39,96,80,40,42,93,44,45,36,51,34,30,49,35,36,52,44,55,64,43,64,77,24,44,29,45,32,46,63,49,86,37,72,54,32,44,52,32,44,55,50,53,28,62,75,53,47,27,44,78,43,38,44,82,80,72,44,87,87,77,87,75,75,94,75,80,81,84,79,71,94,77,83,89,84,84,82,84,76,90,78,86,78,89,78,89,85,133

Secondary structure (DSSP, 8-state):
-EEEE----SS-GGGGEEETTEEPPHHHHHHHHHHHHHHHTT----HHHHHHHHHHHHHHTS--SEEEE--SSSSTT-GGGG-SS---EEE----S--HHHH-SSHHHHHHHHHTT--TT-EEEEPPPSSHHHHHHHHHHHHHHT-EEEEBTTTB-------------S-----PPPP--------

pLDDT: mean 88.04, std 19.39, range [33.34, 98.69]

Sequence (186 aa):
KVHVYTSPHLVRFNERIRLAAHLISDGELNAMLTACELANQGEPITFFEITTAAAFLAFSRNPADLVILETGLGGRLDATNVIENTRVTAITPVSLDHQQFLGDDVATIMDEKAGILRPGVPCIAANQPSRAAEKALKAKAKEIGAKLIWEGDDWFAQVMGSAPERSSTRGMAGAPRRAGNSRCRD